Protein 5EPE (pdb70)

Foldseek 3Di:
DDDPVCCLLCVPPQDQDLADPVQVVVVLVLQVAAAAFEEEEEQCFLVVCQVSCLPHNAAYEYEHQDPSSLVNNCVSNVVSVNNVRYYYHHDQCQLDADPAAGQEYEYAPDQCSQDDDLRSVVSSVRRHDVNHKYKKDKAWCDQDPDQVLVVLVVHRGSVVHYHVVVVLVVQVVSAKHFDDGKRALVSVCVNQVSSLVSVVVLVVCVPDPCNVVNVVCNVPPVVSCVVRVSNIMIMDMTMMHD

B-factor: mean 32.68, std 12.97, range [14.84, 125.65]

Structure (mmCIF, N/CA/C/O backbone):
data_5EPE
#
_entry.id   5EPE
#
_cell.length_a   157.536
_cell.length_b   157.536
_cell.length_c   157.536
_cell.angle_alpha   90.000
_cell.angle_beta   90.000
_cell.angle_gamma   90.000
#
_symmetry.space_group_name_H-M   'F 2 3'
#
loop_
_entity.id
_entity.type
_entity.pdbx_description
1 polymer 'SAM-dependent methyltransferase'
2 non-polymer S-ADENOSYL-L-HOMOCYSTEINE
3 non-polymer 'SODIUM ION'
4 water water
#
loop_
_atom_site.group_PDB
_atom_site.id
_atom_site.type_symbol
_atom_site.label_atom_id
_atom_site.label_alt_id
_atom_site.label_comp_id
_atom_site.label_asym_id
_atom_site.label_entity_id
_atom_site.label_seq_id
_atom_site.pdbx_PDB_ins_code
_atom_site.Cartn_x
_atom_site.Cartn_y
_atom_site.Cartn_z
_atom_site.occupancy
_atom_site.B_iso_or_equiv
_atom_site.auth_seq_id
_atom_site.auth_comp_id
_atom_site.auth_asym_id
_atom_site.auth_atom_id
_atom_site.pdbx_PDB_model_num
ATOM 9 N N . ASP A 1 2 ? 67.732 82.079 45.915 1.00 65.44 2 ASP A N 1
ATOM 10 C CA . ASP A 1 2 ? 67.966 80.991 44.983 1.00 59.22 2 ASP A CA 1
ATOM 11 C C . ASP A 1 2 ? 67.065 79.816 45.323 1.00 54.56 2 ASP A C 1
ATOM 12 O O . ASP A 1 2 ? 66.303 79.859 46.289 1.00 55.73 2 ASP A O 1
ATOM 17 N N . ILE A 1 3 ? 67.186 78.761 44.534 1.00 49.25 3 ILE A N 1
ATOM 18 C CA . ILE A 1 3 ? 66.562 77.472 44.851 1.00 46.76 3 ILE A CA 1
ATOM 19 C C . ILE A 1 3 ? 67.564 76.636 45.670 1.00 45.72 3 ILE A C 1
ATOM 20 O O . ILE A 1 3 ? 68.747 76.960 45.711 1.00 44.23 3 ILE A O 1
ATOM 25 N N . PRO A 1 4 ? 67.092 75.592 46.354 1.00 45.13 4 PRO A N 1
ATOM 26 C CA . PRO A 1 4 ? 68.031 74.805 47.161 1.00 45.33 4 PRO A CA 1
ATOM 27 C C . PRO A 1 4 ? 69.160 74.163 46.343 1.00 43.10 4 PRO A C 1
ATOM 28 O O . PRO A 1 4 ? 69.007 73.809 45.167 1.00 39.66 4 PRO A O 1
ATOM 32 N N . ARG A 1 5 ? 70.279 73.997 47.019 1.00 44.41 5 ARG A N 1
ATOM 33 C CA . ARG A 1 5 ? 71.528 73.658 46.370 1.00 43.87 5 ARG A CA 1
ATOM 34 C C . ARG A 1 5 ? 71.482 72.326 45.648 1.00 42.02 5 ARG A C 1
ATOM 35 O O . ARG A 1 5 ? 72.119 72.161 44.611 1.00 39.51 5 ARG A O 1
ATOM 43 N N . ILE A 1 6 ? 70.761 71.376 46.230 1.00 42.04 6 ILE A N 1
ATOM 44 C CA . ILE A 1 6 ? 70.658 70.057 45.678 1.00 41.71 6 ILE A CA 1
ATOM 45 C C . ILE A 1 6 ? 70.054 70.032 44.272 1.00 39.59 6 ILE A C 1
ATOM 46 O O . ILE A 1 6 ? 70.446 69.200 43.468 1.00 36.36 6 ILE A O 1
ATOM 51 N N . PHE A 1 7 ? 69.083 70.908 43.997 1.00 39.05 7 PHE A N 1
ATOM 52 C CA . PHE A 1 7 ? 68.509 71.000 42.656 1.00 38.71 7 PHE A CA 1
ATOM 53 C C . PHE A 1 7 ? 69.510 71.521 41.689 1.00 37.57 7 PHE A C 1
ATOM 54 O O . PHE A 1 7 ? 69.534 71.056 40.590 1.00 34.26 7 PHE A O 1
ATOM 62 N N . ASN A 1 8 ? 70.340 72.490 42.107 1.00 38.88 8 ASN A N 1
ATOM 63 C CA . ASN A 1 8 ? 71.332 73.043 41.214 1.00 40.02 8 ASN A CA 1
ATOM 64 C C . ASN A 1 8 ? 72.361 71.955 40.901 1.00 39.63 8 ASN A C 1
ATOM 65 O O . ASN A 1 8 ? 72.799 71.835 39.760 1.00 40.53 8 ASN A O 1
ATOM 70 N N . ILE A 1 9 ? 72.701 71.128 41.881 1.00 38.69 9 ILE A N 1
ATOM 71 C CA . ILE A 1 9 ? 73.662 70.045 41.666 1.00 39.14 9 ILE A CA 1
ATOM 72 C C . ILE A 1 9 ? 73.115 68.943 40.713 1.00 36.53 9 ILE A C 1
ATOM 73 O O . ILE A 1 9 ? 73.784 68.519 39.799 1.00 35.43 9 ILE A O 1
ATOM 78 N N . THR A 1 10 ? 71.883 68.515 40.960 1.00 33.59 10 THR A N 1
ATOM 79 C CA . THR A 1 10 ? 71.281 67.426 40.263 1.00 32.89 10 THR A CA 1
ATOM 80 C C . THR A 1 10 ? 70.980 67.783 38.806 1.00 30.37 10 THR A C 1
ATOM 81 O O . THR A 1 10 ? 71.091 66.932 37.918 1.00 29.01 10 THR A O 1
ATOM 85 N N . GLU A 1 11 ? 70.550 69.039 38.577 1.00 28.27 11 GLU A N 1
ATOM 86 C CA . GLU A 1 11 ? 70.096 69.461 37.258 1.00 27.55 11 GLU A CA 1
ATOM 87 C C . GLU A 1 11 ? 71.026 70.422 36.529 1.00 26.78 11 GLU A C 1
ATOM 88 O O . GLU A 1 11 ? 70.640 71.015 35.520 1.00 24.98 11 GLU A O 1
ATOM 94 N N . SER A 1 12 ? 72.273 70.493 36.967 1.00 27.48 12 SER A N 1
ATOM 95 C CA . SER A 1 12 ? 73.225 71.478 36.391 1.00 29.03 12 SER A CA 1
ATOM 96 C C . SER A 1 12 ? 73.489 71.220 34.889 1.00 29.09 12 SER A C 1
ATOM 97 O O . SER A 1 12 ? 73.912 72.126 34.172 1.00 29.50 12 SER A O 1
ATOM 100 N N . ALA A 1 13 ? 73.293 69.986 34.435 1.00 27.61 13 ALA A N 1
ATOM 101 C CA . ALA A 1 13 ? 73.562 69.642 33.059 1.00 28.17 13 ALA A CA 1
ATOM 102 C C . ALA A 1 13 ? 72.275 69.478 32.267 1.00 27.14 13 ALA A C 1
ATOM 103 O O . ALA A 1 13 ? 72.319 68.948 31.168 1.00 29.10 13 ALA A O 1
ATOM 105 N N . HIS A 1 14 ? 71.117 69.835 32.813 1.00 25.61 14 HIS A N 1
ATOM 106 C CA . HIS A 1 14 ? 69.852 69.739 32.053 1.00 24.35 14 HIS A CA 1
ATOM 107 C C . HIS A 1 14 ? 69.619 71.040 31.253 1.00 25.88 14 HIS A C 1
ATOM 108 O O . HIS A 1 14 ? 69.777 72.109 31.834 1.00 26.03 14 HIS A O 1
ATOM 115 N N . ARG A 1 15 ? 69.249 70.941 29.975 1.00 25.08 15 ARG A N 1
ATOM 116 C CA . ARG A 1 15 ? 68.698 72.095 29.247 1.00 26.46 15 ARG A CA 1
ATOM 117 C C . ARG A 1 15 ? 67.210 72.245 29.553 1.00 24.37 15 ARG A C 1
ATOM 118 O O . ARG A 1 15 ? 66.743 73.338 29.696 1.00 24.16 15 ARG A O 1
ATOM 126 N N . ILE A 1 16 ? 66.512 71.131 29.708 1.00 22.89 16 ILE A N 1
ATOM 127 C CA . ILE A 1 16 ? 65.080 71.103 29.966 1.00 22.02 16 ILE A CA 1
ATOM 128 C C . ILE A 1 16 ? 64.855 70.460 31.343 1.00 21.33 16 ILE A C 1
ATOM 129 O O . ILE A 1 16 ? 65.244 69.334 31.556 1.00 21.06 16 ILE A O 1
ATOM 134 N N . HIS A 1 17 ? 64.289 71.216 32.280 1.00 20.21 17 HIS A N 1
ATOM 135 C CA . HIS A 1 17 ? 64.077 70.803 33.618 1.00 20.59 17 HIS A CA 1
ATOM 136 C C . HIS A 1 17 ? 62.672 70.207 33.805 1.00 19.92 17 HIS A C 1
ATOM 137 O O . HIS A 1 17 ? 61.959 70.554 34.748 1.00 20.45 17 HIS A O 1
ATOM 144 N N . ASN A 1 18 ? 62.315 69.275 32.936 1.00 19.05 18 ASN A N 1
ATOM 145 C CA . ASN A 1 18 ? 61.023 68.681 32.942 1.00 19.41 18 ASN A CA 1
ATOM 146 C C . ASN A 1 18 ? 61.116 67.464 32.036 1.00 18.90 18 ASN A C 1
ATOM 147 O O . ASN A 1 18 ? 62.036 67.354 31.242 1.00 18.04 18 ASN A O 1
ATOM 152 N N . PRO A 1 19 ? 60.125 66.578 32.106 1.00 19.48 19 PRO A N 1
ATOM 153 C CA . PRO A 1 19 ? 60.144 65.348 31.243 1.00 19.84 19 PRO A CA 1
ATOM 154 C C . PRO A 1 19 ? 59.724 65.585 29.781 1.00 20.59 19 PRO A C 1
ATOM 155 O O . PRO A 1 19 ? 58.748 65.037 29.278 1.00 21.70 19 PRO A O 1
ATOM 159 N N . PHE A 1 20 ? 60.476 66.422 29.088 1.00 20.21 20 PHE A N 1
ATOM 160 C CA . PHE A 1 20 ? 60.261 66.742 27.715 1.00 21.59 20 PHE A CA 1
ATOM 161 C C . PHE A 1 20 ? 61.620 66.621 27.024 1.00 22.91 20 PHE A C 1
ATOM 162 O O . PHE A 1 20 ? 62.622 66.965 27.577 1.00 22.85 20 PHE A O 1
ATOM 170 N N . THR A 1 21 ? 61.635 66.028 25.856 1.00 24.73 21 THR A N 1
ATOM 171 C CA . THR A 1 21 ? 62.811 66.027 25.020 1.00 25.73 21 THR A CA 1
ATOM 172 C C . THR A 1 21 ? 62.923 67.308 24.205 1.00 25.74 21 THR A C 1
ATOM 173 O O . THR A 1 21 ? 61.965 68.062 24.107 1.00 25.61 21 THR A O 1
ATOM 177 N N . PRO A 1 22 ? 64.093 67.550 23.556 1.00 26.80 22 PRO A N 1
ATOM 178 C CA . PRO A 1 22 ? 64.137 68.608 22.551 1.00 26.76 22 PRO A CA 1
ATOM 179 C C . PRO A 1 22 ? 63.086 68.436 21.455 1.00 26.34 22 PRO A C 1
ATOM 180 O O . PRO A 1 22 ? 62.513 69.430 20.963 1.00 25.23 22 PRO A O 1
ATOM 184 N N . GLU A 1 23 ? 62.804 67.187 21.077 1.00 26.15 23 GLU A N 1
ATOM 185 C CA . GLU A 1 23 ? 61.865 66.954 19.994 1.00 26.51 23 GLU A CA 1
ATOM 186 C C . GLU A 1 23 ? 60.453 67.344 20.451 1.00 23.12 23 GLU A C 1
ATOM 187 O O . GLU A 1 23 ? 59.692 67.960 19.723 1.00 21.88 23 GLU A O 1
ATOM 193 N N . LYS A 1 24 ? 60.105 67.030 21.694 1.00 21.26 24 LYS A N 1
ATOM 194 C CA . LYS A 1 24 ? 58.814 67.475 22.243 1.00 20.90 24 LYS A CA 1
ATOM 195 C C . LYS A 1 24 ? 58.666 68.971 22.364 1.00 20.74 24 LYS A C 1
ATOM 196 O O . LYS A 1 24 ? 57.617 69.539 22.059 1.00 19.50 24 LYS A O 1
ATOM 202 N N . LEU A 1 25 ? 59.711 69.624 22.827 1.00 21.62 25 LEU A N 1
ATOM 203 C CA . LEU A 1 25 ? 59.715 71.060 22.895 1.00 22.91 25 LEU A CA 1
ATOM 204 C C . LEU A 1 25 ? 59.533 71.731 21.508 1.00 23.19 25 LEU A C 1
ATOM 205 O O . LEU A 1 25 ? 58.801 72.721 21.396 1.00 24.14 25 LEU A O 1
ATOM 210 N N . ALA A 1 26 ? 60.165 71.187 20.462 1.00 22.97 26 ALA A N 1
ATOM 211 C CA . ALA A 1 26 ? 59.996 71.718 19.120 1.00 23.80 26 ALA A CA 1
ATOM 212 C C . ALA A 1 26 ? 58.575 71.409 18.605 1.00 23.22 26 ALA A C 1
ATOM 213 O O . ALA A 1 26 ? 57.969 72.204 17.927 1.00 23.55 26 ALA A O 1
ATOM 215 N N . THR A 1 27 ? 58.054 70.232 18.909 1.00 22.32 27 THR A N 1
ATOM 216 C CA . THR A 1 27 ? 56.690 69.895 18.516 1.00 22.05 27 THR A CA 1
ATOM 217 C C . THR A 1 27 ? 55.712 70.902 19.096 1.00 21.28 27 THR A C 1
ATOM 218 O O . THR A 1 27 ? 54.749 71.334 18.420 1.00 20.59 27 THR A O 1
ATOM 222 N N . LEU A 1 28 ? 55.948 71.258 20.364 1.00 20.57 28 LEU A N 1
ATOM 223 C CA . LEU A 1 28 ? 55.088 72.185 21.045 1.00 20.15 28 LEU A CA 1
ATOM 224 C C . LEU A 1 28 ? 55.146 73.563 20.351 1.00 21.07 28 LEU A C 1
ATOM 225 O O . LEU A 1 28 ? 54.096 74.166 20.145 1.00 20.42 28 LEU A O 1
ATOM 230 N N . GLY A 1 29 ? 56.347 74.051 20.061 1.00 22.06 29 GLY A N 1
ATOM 231 C CA . GLY A 1 29 ? 56.493 75.341 19.331 1.00 24.04 29 GLY A CA 1
ATOM 232 C C . GLY A 1 29 ? 55.692 75.392 18.047 1.00 25.57 29 GLY A C 1
ATOM 233 O O . GLY A 1 29 ? 54.985 76.350 17.770 1.00 27.01 29 GLY A O 1
ATOM 234 N N . ALA A 1 30 ? 55.765 74.322 17.261 1.00 26.39 30 ALA A N 1
ATOM 235 C CA . ALA A 1 30 ? 55.024 74.246 15.986 1.00 27.85 30 ALA A CA 1
ATOM 236 C C . ALA A 1 30 ? 53.539 74.056 16.197 1.00 26.92 30 ALA A C 1
ATOM 237 O O . ALA A 1 30 ? 52.736 74.610 15.454 1.00 28.51 30 ALA A O 1
ATOM 239 N N . ALA A 1 31 ? 53.160 73.319 17.224 1.00 24.25 31 ALA A N 1
ATOM 240 C CA . ALA A 1 31 ? 51.759 73.129 17.517 1.00 23.68 31 ALA A CA 1
ATOM 241 C C . ALA A 1 31 ? 51.066 74.435 17.854 1.00 23.64 31 ALA A C 1
ATOM 242 O O . ALA A 1 31 ? 49.865 74.594 17.587 1.00 24.36 31 ALA A O 1
ATOM 244 N N . LEU A 1 32 ? 51.800 75.376 18.432 1.00 22.74 32 LEU A N 1
ATOM 245 C CA . LEU A 1 32 ? 51.223 76.646 18.841 1.00 24.39 32 LEU A CA 1
ATOM 246 C C . LEU A 1 32 ? 51.133 77.603 17.662 1.00 25.92 32 LEU A C 1
ATOM 247 O O . LEU A 1 32 ? 50.554 78.664 17.824 1.00 26.32 32 LEU A O 1
ATOM 252 N N . ARG A 1 33 ? 51.748 77.227 16.526 1.00 26.76 33 ARG A N 1
ATOM 253 C CA . ARG A 1 33 ? 51.701 78.023 15.284 1.00 29.82 33 ARG A CA 1
ATOM 254 C C . ARG A 1 33 ? 52.227 79.410 15.568 1.00 30.97 33 ARG A C 1
ATOM 255 O O . ARG A 1 33 ? 51.596 80.391 15.289 1.00 32.32 33 ARG A O 1
ATOM 263 N N . LEU A 1 34 ? 53.367 79.445 16.229 1.00 31.54 34 LEU A N 1
ATOM 264 C CA . LEU A 1 34 ? 53.953 80.693 16.622 1.00 33.10 34 LEU A CA 1
ATOM 265 C C . LEU A 1 34 ? 54.408 81.440 15.379 1.00 36.48 34 LEU A C 1
ATOM 266 O O . LEU A 1 34 ? 55.131 80.852 14.568 1.00 36.52 34 LEU A O 1
ATOM 271 N N . GLU A 1 35 ? 54.081 82.726 15.330 1.00 41.21 35 GLU A N 1
ATOM 272 C CA . GLU A 1 35 ? 54.488 83.605 14.261 1.00 43.51 35 GLU A CA 1
ATOM 273 C C . GLU A 1 35 ? 55.678 84.433 14.706 1.00 38.36 35 GLU A C 1
ATOM 274 O O . GLU A 1 35 ? 55.866 84.701 15.880 1.00 33.98 35 GLU A O 1
ATOM 280 N N . ALA A 1 36 ? 56.495 84.827 13.742 1.00 39.68 36 ALA A N 1
ATOM 281 C CA . ALA A 1 36 ? 57.650 85.664 14.013 1.00 37.30 36 ALA A CA 1
ATOM 282 C C . ALA A 1 36 ? 57.110 86.936 14.665 1.00 36.19 36 ALA A C 1
ATOM 283 O O . ALA A 1 36 ? 56.063 87.481 14.284 1.00 37.85 36 ALA A O 1
ATOM 285 N N . GLY A 1 37 ? 57.798 87.401 15.687 1.00 35.18 37 GLY A N 1
ATOM 286 C CA . GLY A 1 37 ? 57.383 88.594 16.392 1.00 36.75 37 GLY A CA 1
ATOM 287 C C . GLY A 1 37 ? 56.434 88.335 17.531 1.00 35.25 37 GLY A C 1
ATOM 288 O O . GLY A 1 37 ? 56.220 89.241 18.368 1.00 36.95 37 GLY A O 1
ATOM 289 N N . ALA A 1 38 ? 55.887 87.109 17.642 1.00 34.08 38 ALA A N 1
ATOM 290 C CA . ALA A 1 38 ? 55.001 86.822 18.745 1.00 33.05 38 ALA A CA 1
ATOM 291 C C . ALA A 1 38 ? 55.758 87.022 20.068 1.00 31.30 38 ALA A C 1
ATOM 292 O O . ALA A 1 38 ? 56.931 86.679 20.146 1.00 30.89 38 ALA A O 1
ATOM 294 N N . ARG A 1 39 ? 55.068 87.547 21.085 1.00 31.57 39 ARG A N 1
ATOM 295 C CA . ARG A 1 39 ? 55.651 87.836 22.392 1.00 32.54 39 ARG A CA 1
ATOM 296 C C . ARG A 1 39 ? 55.265 86.710 23.374 1.00 30.19 39 ARG A C 1
ATOM 297 O O . ARG A 1 39 ? 54.101 86.350 23.506 1.00 29.85 39 ARG A O 1
ATOM 305 N N . VAL A 1 40 ? 56.263 86.212 24.080 1.00 29.90 40 VAL A N 1
ATOM 306 C CA . VAL A 1 40 ? 56.100 85.126 25.036 1.00 29.56 40 VAL A CA 1
ATOM 307 C C . VAL A 1 40 ? 56.633 85.564 26.390 1.00 32.89 40 VAL A C 1
ATOM 308 O O . VAL A 1 40 ? 57.714 86.110 26.462 1.00 34.61 40 VAL A O 1
ATOM 312 N N . LEU A 1 41 ? 55.873 85.307 27.436 1.00 26.27 41 LEU A N 1
ATOM 313 C CA . LEU A 1 41 ? 56.310 85.423 28.834 1.00 26.22 41 LEU A CA 1
ATOM 314 C C . LEU A 1 41 ? 56.400 84.025 29.418 1.00 25.22 41 LEU A C 1
ATOM 315 O O . LEU A 1 41 ? 55.448 83.221 29.267 1.00 24.50 41 LEU A O 1
ATOM 320 N N . ASP A 1 42 ? 57.522 83.724 30.065 1.00 25.12 42 ASP A N 1
ATOM 321 C CA . ASP A 1 42 ? 57.758 82.372 30.647 1.00 25.11 42 ASP A CA 1
ATOM 322 C C . ASP A 1 42 ? 58.117 82.558 32.119 1.00 24.60 42 ASP A C 1
ATOM 323 O O . ASP A 1 42 ? 59.182 83.087 32.447 1.00 24.39 42 ASP A O 1
ATOM 328 N N . LEU A 1 43 ? 57.209 82.185 33.013 1.00 23.97 43 LEU A N 1
ATOM 329 C CA . LEU A 1 43 ? 57.471 82.262 34.460 1.00 24.87 43 LEU A CA 1
ATOM 330 C C . LEU A 1 43 ? 58.008 80.920 34.998 1.00 25.12 43 LEU A C 1
ATOM 331 O O . LEU A 1 43 ? 57.321 79.887 34.949 1.00 24.30 43 LEU A O 1
ATOM 336 N N . GLY A 1 44 ? 59.208 80.961 35.570 1.00 25.56 44 GLY A N 1
ATOM 337 C CA . GLY A 1 44 ? 59.936 79.758 35.953 1.00 25.11 44 GLY A CA 1
ATOM 338 C C . GLY A 1 44 ? 60.585 79.144 34.740 1.00 24.15 44 GLY A C 1
ATOM 339 O O . GLY A 1 44 ? 60.404 77.932 34.450 1.00 23.77 44 GLY A O 1
ATOM 340 N N . SER A 1 45 ? 61.359 79.977 34.033 1.00 24.16 45 SER A N 1
ATOM 341 C CA . SER A 1 45 ? 61.876 79.646 32.719 1.00 23.91 45 SER A CA 1
ATOM 342 C C . SER A 1 45 ? 63.097 78.686 32.669 1.00 23.74 45 SER A C 1
ATOM 343 O O . SER A 1 45 ? 63.558 78.345 31.577 1.00 22.67 45 SER A O 1
ATOM 346 N N . GLY A 1 46 ? 63.595 78.260 33.823 1.00 24.04 46 GLY A N 1
ATOM 347 C CA . GLY A 1 46 ? 64.657 77.276 33.893 1.00 24.46 46 GLY A CA 1
ATOM 348 C C . GLY A 1 46 ? 65.895 77.803 33.216 1.00 24.80 46 GLY A C 1
ATOM 349 O O . GLY A 1 46 ? 66.336 78.945 33.514 1.00 26.46 46 GLY A O 1
ATOM 350 N N . SER A 1 47 ? 66.437 76.990 32.313 1.00 23.79 47 SER A N 1
ATOM 351 C CA . SER A 1 47 ? 67.662 77.307 31.587 1.00 25.34 47 SER A CA 1
ATOM 352 C C . SER A 1 47 ? 67.357 77.929 30.207 1.00 25.40 47 SER A C 1
ATOM 353 O O . SER A 1 47 ? 68.233 77.981 29.333 1.00 25.91 47 SER A O 1
ATOM 356 N N . GLY A 1 48 ? 66.106 78.384 30.042 1.00 24.79 48 GLY A N 1
ATOM 357 C CA . GLY A 1 48 ? 65.673 79.188 28.915 1.00 25.70 48 GLY A CA 1
ATOM 358 C C . GLY A 1 48 ? 65.558 78.422 27.637 1.00 25.98 48 GLY A C 1
ATOM 359 O O . GLY A 1 48 ? 65.497 79.026 26.577 1.00 26.08 48 GLY A O 1
ATOM 360 N N . GLU A 1 49 ? 65.472 77.090 27.713 1.00 24.53 49 GLU A N 1
ATOM 361 C CA . GLU A 1 49 ? 65.532 76.314 26.490 1.00 25.11 49 GLU A CA 1
ATOM 362 C C . GLU A 1 49 ? 64.305 76.586 25.595 1.00 24.17 49 GLU A C 1
ATOM 363 O O . GLU A 1 49 ? 64.433 76.678 24.347 1.00 24.19 49 GLU A O 1
ATOM 377 N N . LEU A 1 51 ? 62.252 79.393 25.455 1.00 24.47 51 LEU A N 1
ATOM 378 C CA . LEU A 1 51 ? 62.436 80.694 24.792 1.00 25.88 51 LEU A CA 1
ATOM 379 C C . LEU A 1 51 ? 63.556 80.726 23.747 1.00 26.03 51 LEU A C 1
ATOM 380 O O . LEU A 1 51 ? 63.325 81.241 22.662 1.00 26.66 51 LEU A O 1
ATOM 385 N N . CYS A 1 52 ? 64.738 80.168 24.043 1.00 25.53 52 CYS A N 1
ATOM 386 C CA . CYS A 1 52 ? 65.851 80.241 23.107 1.00 26.57 52 CYS A CA 1
ATOM 387 C C . CYS A 1 52 ? 65.547 79.484 21.798 1.00 26.96 52 CYS A C 1
ATOM 388 O O . CYS A 1 52 ? 65.821 80.011 20.714 1.00 27.04 52 CYS A O 1
ATOM 391 N N . THR A 1 53 ? 65.024 78.273 21.899 1.00 24.82 53 THR A N 1
ATOM 392 C CA . THR A 1 53 ? 64.786 77.453 20.708 1.00 25.41 53 THR A CA 1
ATOM 393 C C . THR A 1 53 ? 63.640 77.968 19.854 1.00 25.53 53 THR A C 1
ATOM 394 O O . THR A 1 53 ? 63.737 77.933 18.628 1.00 26.03 53 THR A O 1
ATOM 398 N N . TRP A 1 54 ? 62.569 78.474 20.499 1.00 24.73 54 TRP A N 1
ATOM 399 C CA . TRP A 1 54 ? 61.464 79.112 19.762 1.00 25.45 54 TRP A CA 1
ATOM 400 C C . TRP A 1 54 ? 61.880 80.442 19.131 1.00 26.81 54 TRP A C 1
ATOM 401 O O . TRP A 1 54 ? 61.417 80.785 18.051 1.00 28.12 54 TRP A O 1
ATOM 412 N N . ALA A 1 55 ? 62.768 81.177 19.773 1.00 26.60 55 ALA A N 1
ATOM 413 C CA . ALA A 1 55 ? 63.311 82.381 19.139 1.00 28.58 55 ALA A CA 1
ATOM 414 C C . ALA A 1 55 ? 64.035 82.018 17.803 1.00 29.93 55 ALA A C 1
ATOM 415 O O . ALA A 1 55 ? 63.788 82.635 16.759 1.00 31.02 55 ALA A O 1
ATOM 417 N N . ARG A 1 56 ? 64.890 81.000 17.877 1.00 30.16 56 ARG A N 1
ATOM 418 C CA . ARG A 1 56 ? 65.679 80.494 16.762 1.00 32.45 56 ARG A CA 1
ATOM 419 C C . ARG A 1 56 ? 64.765 79.940 15.683 1.00 32.68 56 ARG A C 1
ATOM 420 O O . ARG A 1 56 ? 64.972 80.186 14.512 1.00 33.63 56 ARG A O 1
ATOM 428 N N . ASP A 1 57 ? 63.789 79.152 16.076 1.00 30.69 57 ASP A N 1
ATOM 429 C CA . ASP A 1 57 ? 63.022 78.407 15.087 1.00 32.09 57 ASP A CA 1
ATOM 430 C C . ASP A 1 57 ? 61.775 79.147 14.568 1.00 32.61 57 ASP A C 1
ATOM 431 O O . ASP A 1 57 ? 61.336 78.885 13.447 1.00 34.51 57 ASP A O 1
ATOM 436 N N . HIS A 1 58 ? 61.188 80.027 15.374 1.00 31.94 58 HIS A N 1
ATOM 437 C CA . HIS A 1 58 ? 59.936 80.691 15.017 1.00 31.92 58 HIS A CA 1
ATOM 438 C C . HIS A 1 58 ? 60.014 82.203 14.989 1.00 32.62 58 HIS A C 1
ATOM 439 O O . HIS A 1 58 ? 59.051 82.830 14.583 1.00 33.19 58 HIS A O 1
ATOM 446 N N . GLY A 1 59 ? 61.131 82.780 15.421 1.00 32.72 59 GLY A N 1
ATOM 447 C CA . GLY A 1 59 ? 61.301 84.221 15.410 1.00 33.29 59 GLY A CA 1
ATOM 448 C C . GLY A 1 59 ? 60.511 84.929 16.507 1.00 32.44 59 GLY A C 1
ATOM 449 O O . GLY A 1 59 ? 60.287 86.132 16.425 1.00 33.06 59 GLY A O 1
ATOM 450 N N . ILE A 1 60 ? 60.124 84.228 17.570 1.00 30.18 60 ILE A N 1
ATOM 451 C CA . ILE A 1 60 ? 59.445 84.888 18.711 1.00 29.99 60 ILE A CA 1
ATOM 452 C C . ILE A 1 60 ? 60.388 85.766 19.512 1.00 30.20 60 ILE A C 1
ATOM 453 O O . ILE A 1 60 ? 61.626 85.671 19.366 1.00 30.29 60 ILE A O 1
ATOM 458 N N . VAL A 1 61 ? 59.791 86.634 20.316 1.00 30.38 61 VAL A N 1
ATOM 459 C CA . VAL A 1 61 ? 60.528 87.417 21.307 1.00 31.61 61 VAL A CA 1
ATOM 460 C C . VAL A 1 61 ? 59.912 87.165 22.659 1.00 31.24 61 VAL A C 1
ATOM 461 O O . VAL A 1 61 ? 58.757 86.752 22.759 1.00 30.44 61 VAL A O 1
ATOM 465 N N . GLY A 1 62 ? 60.682 87.368 23.715 1.00 31.81 62 GLY A N 1
ATOM 466 C CA . GLY A 1 62 ? 60.119 87.145 25.036 1.00 31.40 62 GLY A CA 1
ATOM 467 C C . GLY A 1 62 ? 60.996 87.339 26.235 1.00 31.52 62 GLY A C 1
ATOM 468 O O . GLY A 1 62 ? 62.169 87.728 26.102 1.00 32.46 62 GLY A O 1
ATOM 469 N N . THR A 1 63 ? 60.411 87.053 27.397 1.00 30.03 63 THR A N 1
ATOM 470 C CA . THR A 1 63 ? 61.055 87.225 28.675 1.00 30.70 63 THR A CA 1
ATOM 471 C C . THR A 1 63 ? 60.846 85.999 29.552 1.00 28.60 63 THR A C 1
ATOM 472 O O . THR A 1 63 ? 59.718 85.531 29.658 1.00 27.66 63 THR A O 1
ATOM 476 N N . GLY A 1 64 ? 61.914 85.551 30.201 1.00 27.69 64 GLY A N 1
ATOM 477 C CA . GLY A 1 64 ? 61.893 84.407 31.122 1.00 27.29 64 GLY A CA 1
ATOM 478 C C . GLY A 1 64 ? 62.370 84.826 32.500 1.00 27.90 64 GLY A C 1
ATOM 479 O O . GLY A 1 64 ? 63.451 85.438 32.637 1.00 29.25 64 GLY A O 1
ATOM 480 N N . ILE A 1 65 ? 61.562 84.542 33.515 1.00 27.22 65 ILE A N 1
ATOM 481 C CA . ILE A 1 65 ? 61.927 84.848 34.895 1.00 28.58 65 ILE A CA 1
ATOM 482 C C . ILE A 1 65 ? 62.184 83.557 35.634 1.00 27.98 65 ILE A C 1
ATOM 483 O O . ILE A 1 65 ? 61.319 82.639 35.614 1.00 26.00 65 ILE A O 1
ATOM 488 N N . ASP A 1 66 ? 63.322 83.474 36.311 1.00 27.71 66 ASP A N 1
ATOM 489 C CA . ASP A 1 66 ? 63.640 82.287 37.071 1.00 28.09 66 ASP A CA 1
ATOM 490 C C . ASP A 1 66 ? 64.373 82.641 38.354 1.00 29.55 66 ASP A C 1
ATOM 491 O O . ASP A 1 66 ? 65.239 83.552 38.383 1.00 30.39 66 ASP A O 1
ATOM 496 N N . LEU A 1 67 ? 64.026 81.902 39.409 1.00 29.83 67 LEU A N 1
ATOM 497 C CA . LEU A 1 67 ? 64.617 82.106 40.730 1.00 31.75 67 LEU A CA 1
ATOM 498 C C . LEU A 1 67 ? 66.061 81.574 40.858 1.00 31.80 67 LEU A C 1
ATOM 499 O O . LEU A 1 67 ? 66.813 81.997 41.760 1.00 33.15 67 LEU A O 1
ATOM 504 N N . SER A 1 68 ? 66.446 80.624 40.012 1.00 30.29 68 SER A N 1
ATOM 505 C CA . SER A 1 68 ? 67.804 80.054 40.090 1.00 30.72 68 SER A CA 1
ATOM 506 C C . SER A 1 68 ? 68.832 80.976 39.411 1.00 31.50 68 SER A C 1
ATOM 507 O O . SER A 1 68 ? 68.689 81.363 38.231 1.00 30.44 68 SER A O 1
ATOM 510 N N . GLN A 1 69 ? 69.900 81.278 40.127 1.00 33.36 69 GLN A N 1
ATOM 511 C CA . GLN A 1 69 ? 70.962 82.091 39.571 1.00 35.18 69 GLN A CA 1
ATOM 512 C C . GLN A 1 69 ? 71.710 81.320 38.508 1.00 33.06 69 GLN A C 1
ATOM 513 O O . GLN A 1 69 ? 71.959 81.821 37.410 1.00 32.18 69 GLN A O 1
ATOM 519 N N . LEU A 1 70 ? 72.035 80.078 38.841 1.00 32.58 70 LEU A N 1
ATOM 520 C CA . LEU A 1 70 ? 72.696 79.163 37.891 1.00 31.98 70 LEU A CA 1
ATOM 521 C C . LEU A 1 70 ? 71.907 79.047 36.576 1.00 29.91 70 LEU A C 1
ATOM 522 O O . LEU A 1 70 ? 72.459 79.288 35.493 1.00 28.64 70 LEU A O 1
ATOM 527 N N . PHE A 1 71 ? 70.627 78.698 36.682 1.00 28.24 71 PHE A N 1
ATOM 528 C CA . PHE A 1 71 ? 69.834 78.440 35.474 1.00 27.67 71 PHE A CA 1
ATOM 529 C C . PHE A 1 71 ? 69.630 79.735 34.657 1.00 27.19 71 PHE A C 1
ATOM 530 O O . PHE A 1 71 ? 69.635 79.712 33.431 1.00 27.07 71 PHE A O 1
ATOM 538 N N . THR A 1 72 ? 69.490 80.871 35.326 1.00 28.01 72 THR A N 1
ATOM 539 C CA . THR A 1 72 ? 69.484 82.168 34.644 1.00 28.63 72 THR A CA 1
ATOM 540 C C . THR A 1 72 ? 70.783 82.405 33.829 1.00 29.37 72 THR A C 1
ATOM 541 O O . THR A 1 72 ? 70.724 82.816 32.659 1.00 28.67 72 THR A O 1
ATOM 545 N N . GLU A 1 73 ? 71.915 82.128 34.439 1.00 30.58 73 GLU A N 1
ATOM 546 C CA . GLU A 1 73 ? 73.206 82.274 33.745 1.00 33.17 73 GLU A CA 1
ATOM 547 C C . GLU A 1 73 ? 73.300 81.350 32.538 1.00 31.58 73 GLU A C 1
ATOM 548 O O . GLU A 1 73 ? 73.774 81.768 31.469 1.00 30.80 73 GLU A O 1
ATOM 554 N N . GLN A 1 74 ? 72.757 80.128 32.673 1.00 29.36 74 GLN A N 1
ATOM 555 C CA . GLN A 1 74 ? 72.752 79.176 31.569 1.00 28.30 74 GLN A CA 1
ATOM 556 C C . GLN A 1 74 ? 71.868 79.663 30.457 1.00 27.32 74 GLN A C 1
ATOM 557 O O . GLN A 1 74 ? 72.222 79.554 29.281 1.00 27.03 74 GLN A O 1
ATOM 563 N N . ALA A 1 75 ? 70.723 80.230 30.825 1.00 26.33 75 ALA A N 1
ATOM 564 C CA . ALA A 1 75 ? 69.776 80.738 29.820 1.00 26.52 75 ALA A CA 1
ATOM 565 C C . ALA A 1 75 ? 70.424 81.842 28.976 1.00 28.09 75 ALA A C 1
ATOM 566 O O . ALA A 1 75 ? 70.322 81.846 27.751 1.00 27.97 75 ALA A O 1
ATOM 568 N N . LYS A 1 76 ? 71.098 82.735 29.650 1.00 29.38 76 LYS A N 1
ATOM 569 C CA . LYS A 1 76 ? 71.832 83.826 28.954 1.00 32.49 76 LYS A CA 1
ATOM 570 C C . LYS A 1 76 ? 72.960 83.292 28.043 1.00 32.35 76 LYS A C 1
ATOM 571 O O . LYS A 1 76 ? 73.103 83.733 26.900 1.00 33.08 76 LYS A O 1
ATOM 577 N N . ARG A 1 77 ? 73.710 82.292 28.502 1.00 31.89 77 ARG A N 1
ATOM 578 C CA . ARG A 1 77 ? 74.715 81.661 27.632 1.00 32.89 77 ARG A CA 1
ATOM 579 C C . ARG A 1 77 ? 74.088 80.934 26.446 1.00 32.43 77 ARG A C 1
ATOM 580 O O . ARG A 1 77 ? 74.644 80.944 25.334 1.00 32.25 77 ARG A O 1
ATOM 588 N N . ARG A 1 78 ? 72.928 80.319 26.686 1.00 30.55 78 ARG A N 1
ATOM 589 C CA . ARG A 1 78 ? 72.200 79.604 25.638 1.00 30.54 78 ARG A CA 1
ATOM 590 C C . ARG A 1 78 ? 71.740 80.571 24.510 1.00 31.13 78 ARG A C 1
ATOM 591 O O . ARG A 1 78 ? 71.891 80.259 23.312 1.00 31.65 78 ARG A O 1
ATOM 599 N N . ALA A 1 79 ? 71.222 81.739 24.900 1.00 31.04 79 ALA A N 1
ATOM 600 C CA . ALA A 1 79 ? 70.711 82.708 23.931 1.00 32.79 79 ALA A CA 1
ATOM 601 C C . ALA A 1 79 ? 71.866 83.248 23.067 1.00 35.68 79 ALA A C 1
ATOM 602 O O . ALA A 1 79 ? 71.729 83.442 21.859 1.00 36.44 79 ALA A O 1
ATOM 604 N N . GLU A 1 80 ? 72.990 83.475 23.701 1.00 36.75 80 GLU A N 1
ATOM 605 C CA . GLU A 1 80 ? 74.199 83.853 22.958 1.00 40.84 80 GLU A CA 1
ATOM 606 C C . GLU A 1 80 ? 74.588 82.728 21.996 1.00 41.07 80 GLU A C 1
ATOM 607 O O . GLU A 1 80 ? 74.847 82.982 20.840 1.00 41.31 80 GLU A O 1
ATOM 610 N N . ALA A 1 81 ? 74.638 81.489 22.481 1.00 39.86 81 ALA A N 1
ATOM 611 C CA . ALA A 1 81 ? 75.093 80.371 21.685 1.00 40.46 81 ALA A CA 1
ATOM 612 C C . ALA A 1 81 ? 74.191 80.167 20.453 1.00 41.07 81 ALA A C 1
ATOM 613 O O . ALA A 1 81 ? 74.677 79.769 19.377 1.00 42.23 81 ALA A O 1
ATOM 615 N N . LEU A 1 82 ? 72.895 80.445 20.603 1.00 39.11 82 LEU A N 1
ATOM 616 C CA . LEU A 1 82 ? 71.925 80.275 19.495 1.00 39.30 82 LEU A CA 1
ATOM 617 C C . LEU A 1 82 ? 71.748 81.503 18.584 1.00 39.42 82 LEU A C 1
ATOM 618 O O . LEU A 1 82 ? 71.094 81.424 17.542 1.00 41.46 82 LEU A O 1
ATOM 623 N N . GLY A 1 83 ? 72.312 82.619 18.975 1.00 39.23 83 GLY A N 1
ATOM 624 C CA . GLY A 1 83 ? 72.192 83.855 18.208 1.00 39.76 83 GLY A CA 1
ATOM 625 C C . GLY A 1 83 ? 70.870 84.572 18.364 1.00 38.39 83 GLY A C 1
ATOM 626 O O . GLY A 1 83 ? 70.496 85.349 17.496 1.00 38.44 83 GLY A O 1
ATOM 627 N N . VAL A 1 84 ? 70.201 84.368 19.501 1.00 35.79 84 VAL A N 1
ATOM 628 C CA . VAL A 1 84 ? 68.885 84.959 19.756 1.00 35.01 84 VAL A CA 1
ATOM 629 C C . VAL A 1 84 ? 68.828 85.875 20.966 1.00 35.00 84 VAL A C 1
ATOM 630 O O . VAL A 1 84 ? 67.733 86.210 21.409 1.00 33.95 84 VAL A O 1
ATOM 634 N N . ALA A 1 85 ? 69.977 86.302 21.499 1.00 35.68 85 ALA A N 1
ATOM 635 C CA . ALA A 1 85 ? 69.973 87.240 22.648 1.00 36.64 85 ALA A CA 1
ATOM 636 C C . ALA A 1 85 ? 69.172 88.546 22.380 1.00 37.69 85 ALA A C 1
ATOM 637 O O . ALA A 1 85 ? 68.618 89.150 23.308 1.00 38.83 85 ALA A O 1
ATOM 639 N N . GLY A 1 86 ? 69.116 88.990 21.120 1.00 38.55 86 GLY A N 1
ATOM 640 C CA . GLY A 1 86 ? 68.317 90.154 20.755 1.00 39.55 86 GLY A CA 1
ATOM 641 C C . GLY A 1 86 ? 66.811 89.960 20.924 1.00 38.41 86 GLY A C 1
ATOM 642 O O . GLY A 1 86 ? 66.057 90.950 20.999 1.00 38.91 86 GLY A O 1
ATOM 643 N N . GLN A 1 87 ? 66.361 88.697 20.958 1.00 35.91 87 GLN A N 1
ATOM 644 C CA . GLN A 1 87 ? 64.957 88.384 20.957 1.00 35.66 87 GLN A CA 1
ATOM 645 C C . GLN A 1 87 ? 64.445 87.997 22.362 1.00 35.46 87 GLN A C 1
ATOM 646 O O . GLN A 1 87 ? 63.255 88.154 22.634 1.00 34.65 87 GLN A O 1
ATOM 652 N N . VAL A 1 88 ? 65.306 87.454 23.224 1.00 36.38 88 VAL A N 1
ATOM 653 C CA . VAL A 1 88 ? 64.830 86.876 24.494 1.00 37.04 88 VAL A CA 1
ATOM 654 C C . VAL A 1 88 ? 65.677 87.335 25.655 1.00 38.84 88 VAL A C 1
ATOM 655 O O . VAL A 1 88 ? 66.921 87.332 25.524 1.00 42.44 88 VAL A O 1
ATOM 659 N N . LYS A 1 89 ? 65.010 87.746 26.745 1.00 37.08 89 LYS A N 1
ATOM 660 C CA . LYS A 1 89 ? 65.627 88.366 27.926 1.00 37.98 89 LYS A CA 1
ATOM 661 C C . LYS A 1 89 ? 65.350 87.464 29.107 1.00 35.15 89 LYS A C 1
ATOM 662 O O . LYS A 1 89 ? 64.217 87.012 29.288 1.00 33.30 89 LYS A O 1
ATOM 665 N N . PHE A 1 90 ? 66.376 87.222 29.920 1.00 33.53 90 PHE A N 1
ATOM 666 C CA . PHE A 1 90 ? 66.251 86.396 31.131 1.00 31.92 90 PHE A CA 1
ATOM 667 C C . PHE A 1 90 ? 66.518 87.192 32.374 1.00 33.12 90 PHE A C 1
ATOM 668 O O . PHE A 1 90 ? 67.542 87.932 32.446 1.00 33.27 90 PHE A O 1
ATOM 676 N N . ILE A 1 91 ? 65.614 87.063 33.342 1.00 32.57 91 ILE A N 1
ATOM 677 C CA . ILE A 1 91 ? 65.702 87.840 34.550 1.00 34.51 91 ILE A CA 1
ATOM 678 C C . ILE A 1 91 ? 65.811 86.889 35.704 1.00 33.57 91 ILE A C 1
ATOM 679 O O . ILE A 1 91 ? 64.996 85.965 35.824 1.00 30.30 91 ILE A O 1
ATOM 684 N N . HIS A 1 92 ? 66.806 87.142 36.571 1.00 33.71 92 HIS A N 1
ATOM 685 C CA . HIS A 1 92 ? 66.919 86.373 37.803 1.00 33.74 92 HIS A CA 1
ATOM 686 C C . HIS A 1 92 ? 66.019 86.992 38.863 1.00 34.64 92 HIS A C 1
ATOM 687 O O . HIS A 1 92 ? 66.195 88.145 39.245 1.00 34.76 92 HIS A O 1
ATOM 694 N N . GLY A 1 93 ? 65.048 86.218 39.346 1.00 33.95 93 GLY A N 1
ATOM 695 C CA . GLY A 1 93 ? 64.137 86.703 40.389 1.00 35.05 93 GLY A CA 1
ATOM 696 C C . GLY A 1 93 ? 62.909 85.849 40.641 1.00 34.27 93 GLY A C 1
ATOM 697 O O . GLY A 1 93 ? 62.711 84.827 40.012 1.00 31.89 93 GLY A O 1
ATOM 698 N N . ASP A 1 94 ? 62.092 86.300 41.594 1.00 35.77 94 ASP A N 1
ATOM 699 C CA . ASP A 1 94 ? 60.883 85.609 42.011 1.00 36.16 94 ASP A CA 1
ATOM 700 C C . ASP A 1 94 ? 59.755 86.025 41.075 1.00 35.41 94 ASP A C 1
ATOM 701 O O . ASP A 1 94 ? 59.466 87.203 40.969 1.00 35.12 94 ASP A O 1
ATOM 706 N N . ALA A 1 95 ? 59.111 85.061 40.428 1.00 32.76 95 ALA A N 1
ATOM 707 C CA . ALA A 1 95 ? 58.039 85.358 39.487 1.00 32.29 95 ALA A CA 1
ATOM 708 C C . ALA A 1 95 ? 56.629 85.503 40.120 1.00 33.37 95 ALA A C 1
ATOM 709 O O . ALA A 1 95 ? 55.638 85.789 39.408 1.00 33.14 95 ALA A O 1
ATOM 711 N N . ALA A 1 96 ? 56.514 85.262 41.422 1.00 34.12 96 ALA A N 1
ATOM 712 C CA . ALA A 1 96 ? 55.241 85.443 42.099 1.00 35.57 96 ALA A CA 1
ATOM 713 C C . ALA A 1 96 ? 54.697 86.850 41.867 1.00 36.84 96 ALA A C 1
ATOM 714 O O . ALA A 1 96 ? 55.423 87.836 42.006 1.00 38.50 96 ALA A O 1
ATOM 716 N N . GLY A 1 97 ? 53.416 86.941 41.519 1.00 37.27 97 GLY A N 1
ATOM 717 C CA . GLY A 1 97 ? 52.770 88.219 41.211 1.00 38.41 97 GLY A CA 1
ATOM 718 C C . GLY A 1 97 ? 53.300 88.964 39.985 1.00 38.66 97 GLY A C 1
ATOM 719 O O . GLY A 1 97 ? 52.952 90.125 39.798 1.00 39.78 97 GLY A O 1
ATOM 720 N N . TYR A 1 98 ? 54.113 88.324 39.145 1.00 37.13 98 TYR A N 1
ATOM 721 C CA . TYR A 1 98 ? 54.708 89.008 38.004 1.00 38.47 98 TYR A CA 1
ATOM 722 C C . TYR A 1 98 ? 53.622 89.239 36.937 1.00 38.42 98 TYR A C 1
ATOM 723 O O . TYR A 1 98 ? 52.974 88.293 36.439 1.00 35.97 98 TYR A O 1
ATOM 732 N N . VAL A 1 99 ? 53.452 90.508 36.586 1.00 39.60 99 VAL A N 1
ATOM 733 C CA . VAL A 1 99 ? 52.584 90.918 35.494 1.00 40.63 99 VAL A CA 1
ATOM 734 C C . VAL A 1 99 ? 53.358 91.796 34.493 1.00 42.08 99 VAL A C 1
ATOM 735 O O . VAL A 1 99 ? 54.007 92.781 34.863 1.00 42.62 99 VAL A O 1
ATOM 739 N N . SER A 1 100 ? 53.255 91.429 33.225 1.00 42.35 100 SER A N 1
ATOM 740 C CA . SER A 1 100 ? 53.929 92.119 32.144 1.00 44.79 100 SER A CA 1
ATOM 741 C C . SER A 1 100 ? 53.240 93.463 31.844 1.00 48.52 100 SER A C 1
ATOM 742 O O . SER A 1 100 ? 52.000 93.578 31.905 1.00 47.61 100 SER A O 1
ATOM 745 N N . ASP A 1 101 ? 54.057 94.475 31.530 1.00 51.70 101 ASP A N 1
ATOM 746 C CA . ASP A 1 101 ? 53.537 95.764 31.052 1.00 55.90 101 ASP A CA 1
ATOM 747 C C . ASP A 1 101 ? 52.991 95.690 29.642 1.00 53.97 101 ASP A C 1
ATOM 748 O O . ASP A 1 101 ? 51.859 96.077 29.414 1.00 56.41 101 ASP A O 1
ATOM 753 N N . GLU A 1 102 ? 53.785 95.211 28.698 1.00 50.56 102 GLU A N 1
ATOM 754 C CA . GLU A 1 102 ? 53.269 94.950 27.359 1.00 49.67 102 GLU A CA 1
ATOM 755 C C . GLU A 1 102 ? 52.572 93.551 27.422 1.00 45.87 102 GLU A C 1
ATOM 756 O O . GLU A 1 102 ? 53.071 92.637 28.065 1.00 43.77 102 GLU A O 1
ATOM 758 N N . LYS A 1 103 ? 51.402 93.422 26.810 1.00 44.39 103 LYS A N 1
ATOM 759 C CA . LYS A 1 103 ? 50.698 92.132 26.746 1.00 42.59 103 LYS A CA 1
ATOM 760 C C . LYS A 1 103 ? 51.489 91.149 25.905 1.00 39.28 103 LYS A C 1
ATOM 761 O O . LYS A 1 103 ? 52.289 91.563 25.061 1.00 38.71 103 LYS A O 1
ATOM 767 N N . VAL A 1 104 ? 51.246 89.852 26.115 1.00 34.40 104 VAL A N 1
ATOM 768 C CA . VAL A 1 104 ? 51.916 88.826 25.366 1.00 33.13 104 VAL A CA 1
ATOM 769 C C . VAL A 1 104 ? 50.906 87.925 24.657 1.00 32.57 104 VAL A C 1
ATOM 770 O O . VAL A 1 104 ? 49.738 87.839 25.028 1.00 31.96 104 VAL A O 1
ATOM 774 N N . ASP A 1 105 ? 51.396 87.257 23.620 1.00 32.00 105 ASP A N 1
ATOM 775 C CA . ASP A 1 105 ? 50.593 86.338 22.831 1.00 31.87 105 ASP A CA 1
ATOM 776 C C . ASP A 1 105 ? 50.536 84.946 23.469 1.00 29.44 105 ASP A C 1
ATOM 777 O O . ASP A 1 105 ? 49.594 84.192 23.239 1.00 28.98 105 ASP A O 1
ATOM 782 N N . VAL A 1 106 ? 51.581 84.610 24.211 1.00 27.95 106 VAL A N 1
ATOM 783 C CA . VAL A 1 106 ? 51.679 83.345 24.940 1.00 25.59 106 VAL A CA 1
ATOM 784 C C . VAL A 1 106 ? 52.234 83.618 26.336 1.00 24.52 106 VAL A C 1
ATOM 785 O O . VAL A 1 106 ? 53.343 84.188 26.486 1.00 24.60 106 VAL A O 1
ATOM 789 N N . ALA A 1 107 ? 51.480 83.243 27.361 1.00 23.28 107 ALA A N 1
ATOM 790 C CA . ALA A 1 107 ? 51.928 83.392 28.740 1.00 23.44 107 ALA A CA 1
ATOM 791 C C . ALA A 1 107 ? 51.997 82.003 29.369 1.00 22.30 107 ALA A C 1
ATOM 792 O O . ALA A 1 107 ? 50.996 81.249 29.377 1.00 21.85 107 ALA A O 1
ATOM 794 N N . ALA A 1 108 ? 53.197 81.633 29.822 1.00 22.05 108 ALA A N 1
ATOM 795 C CA . ALA A 1 108 ? 53.509 80.227 30.145 1.00 21.23 108 ALA A CA 1
ATOM 796 C C . ALA A 1 108 ? 54.021 80.063 31.550 1.00 21.69 108 ALA A C 1
ATOM 797 O O . ALA A 1 108 ? 54.758 80.878 32.041 1.00 22.43 108 ALA A O 1
ATOM 799 N N . CYS A 1 109 ? 53.628 78.976 32.198 1.00 21.15 109 CYS A N 1
ATOM 800 C CA . CYS A 1 109 ? 54.305 78.497 33.384 1.00 22.25 109 CYS A CA 1
ATOM 801 C C . CYS A 1 109 ? 54.428 76.951 33.207 1.00 21.87 109 CYS A C 1
ATOM 802 O O . CYS A 1 109 ? 53.446 76.208 33.341 1.00 20.15 109 CYS A O 1
ATOM 805 N N . VAL A 1 110 ? 55.639 76.502 32.912 1.00 21.78 110 VAL A N 1
ATOM 806 C CA . VAL A 1 110 ? 55.884 75.132 32.563 1.00 22.38 110 VAL A CA 1
ATOM 807 C C . VAL A 1 110 ? 56.534 74.407 33.751 1.00 23.13 110 VAL A C 1
ATOM 808 O O . VAL A 1 110 ? 57.739 74.344 33.894 1.00 24.05 110 VAL A O 1
ATOM 812 N N . GLY A 1 111 ? 55.688 73.909 34.606 1.00 23.69 111 GLY A N 1
ATOM 813 C CA . GLY A 1 111 ? 56.090 73.137 35.798 1.00 25.24 111 GLY A CA 1
ATOM 814 C C . GLY A 1 111 ? 56.569 73.993 36.952 1.00 27.06 111 GLY A C 1
ATOM 815 O O . GLY A 1 111 ? 57.570 73.659 37.604 1.00 30.71 111 GLY A O 1
ATOM 816 N N . ALA A 1 112 ? 55.953 75.145 37.173 1.00 27.13 112 ALA A N 1
ATOM 817 C CA . ALA A 1 112 ? 56.308 75.982 38.315 1.00 27.73 112 ALA A CA 1
ATOM 818 C C . ALA A 1 112 ? 55.085 76.643 38.928 1.00 26.93 112 ALA A C 1
ATOM 819 O O . ALA A 1 112 ? 55.167 77.728 39.465 1.00 27.61 112 ALA A O 1
ATOM 821 N N . SER A 1 113 ? 53.952 75.954 38.945 1.00 25.65 113 SER A N 1
ATOM 822 C CA . SER A 1 113 ? 52.680 76.614 39.306 1.00 26.50 113 SER A CA 1
ATOM 823 C C . SER A 1 113 ? 52.508 76.912 40.823 1.00 27.84 113 SER A C 1
ATOM 824 O O . SER A 1 113 ? 51.575 77.590 41.196 1.00 26.46 113 SER A O 1
ATOM 827 N N . TRP A 1 114 ? 53.395 76.414 41.691 1.00 28.43 114 TRP A N 1
ATOM 828 C CA . TRP A 1 114 ? 53.403 76.845 43.101 1.00 31.96 114 TRP A CA 1
ATOM 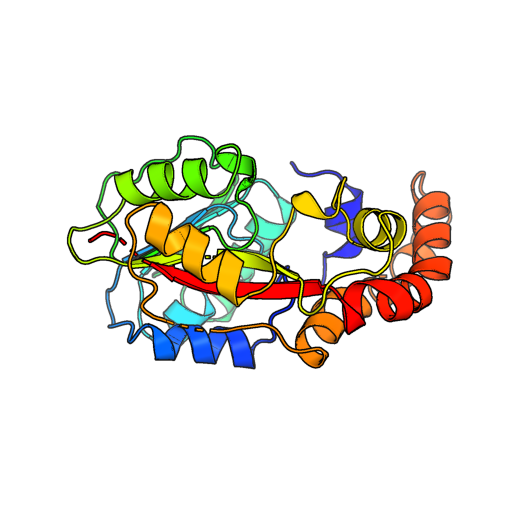829 C C . TRP A 1 114 ? 53.681 78.355 43.251 1.00 33.67 114 TRP A C 1
ATOM 830 O O . TRP A 1 114 ? 53.406 78.929 44.281 1.00 35.13 114 TRP A O 1
ATOM 841 N N . ILE A 1 115 ? 54.260 78.978 42.229 1.00 32.86 115 ILE A N 1
ATOM 842 C CA . ILE A 1 115 ? 54.449 80.425 42.147 1.00 35.34 115 ILE A CA 1
ATOM 843 C C . ILE A 1 115 ? 53.188 81.217 42.491 1.00 35.50 115 ILE A C 1
ATOM 844 O O . ILE A 1 115 ? 53.264 82.260 43.147 1.00 36.94 115 ILE A O 1
ATOM 849 N N . ALA A 1 116 ? 52.020 80.748 42.080 1.00 32.54 116 ALA A N 1
ATOM 850 C CA . ALA A 1 116 ? 50.802 81.431 42.414 1.00 33.01 116 ALA A CA 1
ATOM 851 C C . ALA A 1 116 ? 49.885 80.496 43.117 1.00 33.26 116 ALA A C 1
ATOM 852 O O . ALA A 1 116 ? 48.678 80.659 43.051 1.00 33.25 116 ALA A O 1
ATOM 854 N N . GLY A 1 117 ? 50.456 79.540 43.826 1.00 33.48 117 GLY A N 1
ATOM 855 C CA . GLY A 1 117 ? 49.705 78.693 44.721 1.00 33.65 117 GLY A CA 1
ATOM 856 C C . GLY A 1 117 ? 48.876 77.657 44.041 1.00 33.34 117 GLY A C 1
ATOM 857 O O . GLY A 1 117 ? 47.867 77.238 44.593 1.00 35.22 117 GLY A O 1
ATOM 858 N N . GLY A 1 118 ? 49.265 77.240 42.838 1.00 29.55 118 GLY A N 1
ATOM 859 C CA . GLY A 1 118 ? 48.630 76.143 42.179 1.00 28.29 118 GLY A CA 1
ATOM 860 C C . GLY A 1 118 ? 48.206 76.506 40.770 1.00 26.96 118 GLY A C 1
ATOM 861 O O . GLY A 1 118 ? 48.437 77.602 40.290 1.00 26.56 118 GLY A O 1
ATOM 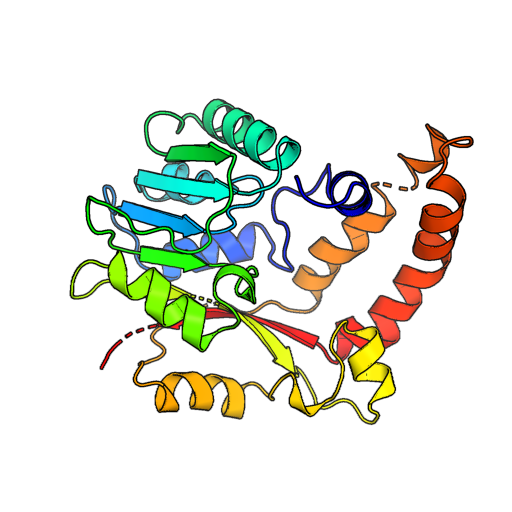862 N N . VAL A 1 119 ? 47.636 75.535 40.096 1.00 26.52 119 VAL A N 1
ATOM 863 C CA . VAL A 1 119 ? 47.247 75.659 38.699 1.00 26.61 1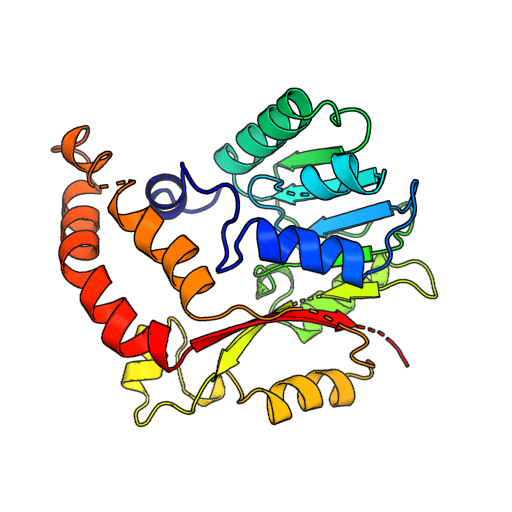19 VAL A CA 1
ATOM 864 C C . VAL A 1 119 ? 46.289 76.817 38.465 1.00 25.93 119 VAL A C 1
ATOM 865 O O . VAL A 1 119 ? 46.591 77.702 37.704 1.00 25.15 119 VAL A O 1
ATOM 869 N N . ALA A 1 120 ? 45.187 76.885 39.233 1.00 26.24 120 ALA A N 1
ATOM 870 C CA . ALA A 1 120 ? 44.196 77.937 39.047 1.00 26.52 120 ALA A CA 1
ATOM 871 C C . ALA A 1 120 ? 44.748 79.286 39.325 1.00 26.34 120 ALA A C 1
ATOM 872 O O . ALA A 1 120 ? 44.493 80.246 38.566 1.00 26.49 120 ALA A O 1
ATOM 874 N N . GLY A 1 121 ? 45.527 79.397 40.406 1.00 26.40 121 GLY A N 1
ATOM 875 C CA . GLY A 1 121 ? 46.127 80.682 40.740 1.00 26.30 121 GLY A CA 1
ATOM 876 C C . GLY A 1 121 ? 47.075 81.169 39.658 1.00 25.62 121 GLY A C 1
ATOM 877 O O . GLY A 1 121 ? 47.131 82.393 39.304 1.00 26.78 121 GLY A O 1
ATOM 878 N N . THR A 1 122 ? 47.861 80.231 39.136 1.00 24.90 122 THR A N 1
ATOM 879 C CA . THR A 1 122 ? 48.836 80.566 38.105 1.00 24.34 122 THR A CA 1
A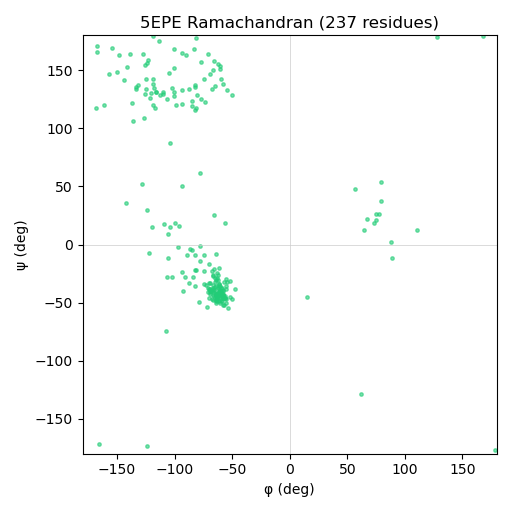TOM 880 C C . THR A 1 122 ? 48.163 80.987 36.807 1.00 24.14 122 THR A C 1
ATOM 881 O O . THR A 1 122 ? 48.601 81.938 36.174 1.00 23.89 122 THR A O 1
ATOM 885 N N . ILE A 1 123 ? 47.120 80.268 36.392 1.00 23.06 123 ILE A N 1
ATOM 886 C CA . ILE A 1 123 ? 46.341 80.670 35.241 1.00 24.40 123 ILE A CA 1
ATOM 887 C C . ILE A 1 123 ? 45.828 82.107 35.424 1.00 25.46 123 ILE A C 1
ATOM 888 O O . ILE A 1 123 ? 45.916 82.928 34.518 1.00 25.58 123 ILE A O 1
ATOM 893 N N . THR A 1 124 ? 45.283 82.413 36.596 1.00 26.37 124 THR A N 1
ATOM 894 C CA . THR A 1 124 ? 44.773 83.760 36.861 1.00 29.21 124 THR A CA 1
ATOM 895 C C . THR A 1 124 ? 45.891 84.789 36.764 1.00 28.97 124 THR A C 1
ATOM 896 O O . THR A 1 124 ? 45.660 85.873 36.197 1.00 29.73 124 THR A O 1
ATOM 900 N N . LEU A 1 125 ? 47.091 84.460 37.273 1.00 28.08 125 LEU A N 1
ATOM 901 C CA . LEU A 1 125 ? 48.211 85.385 37.169 1.00 28.91 125 LEU A CA 1
ATOM 902 C C . LEU A 1 125 ? 48.629 85.643 35.696 1.00 28.12 125 LEU A C 1
ATOM 903 O O . LEU A 1 125 ? 48.820 86.796 35.287 1.00 30.34 125 LEU A O 1
ATOM 908 N N . LEU A 1 126 ? 48.820 84.573 34.944 1.00 26.57 126 LEU A N 1
ATOM 909 C CA . LEU A 1 126 ? 49.275 84.627 33.550 1.00 26.17 126 LEU A CA 1
ATOM 910 C C . LEU A 1 126 ? 48.269 85.404 32.696 1.00 26.84 126 LEU A C 1
ATOM 911 O O . LEU A 1 126 ? 48.644 86.185 31.812 1.00 27.12 126 LEU A O 1
ATOM 916 N N . ALA A 1 127 ? 46.986 85.176 32.953 1.00 27.19 127 ALA A N 1
ATOM 917 C CA . ALA A 1 127 ? 45.899 85.924 32.287 1.00 28.22 127 ALA A CA 1
ATOM 918 C C . ALA A 1 127 ? 46.039 87.445 32.367 1.00 30.65 127 ALA A C 1
ATOM 919 O O . ALA A 1 127 ? 45.624 88.153 31.452 1.00 31.18 127 ALA A O 1
ATOM 921 N N . GLN A 1 128 ? 46.637 87.953 33.443 1.00 31.67 128 GLN A N 1
ATOM 922 C CA . GLN A 1 128 ? 46.851 89.382 33.581 1.00 35.07 128 GLN A CA 1
ATOM 923 C C . GLN A 1 128 ? 47.846 89.953 32.584 1.00 34.72 128 GLN A C 1
ATOM 924 O O . GLN A 1 128 ? 47.836 91.172 32.344 1.00 34.51 128 GLN A O 1
ATOM 930 N N . SER A 1 129 ? 48.722 89.097 32.051 1.00 31.40 129 SER A N 1
ATOM 931 C CA . SER A 1 129 ? 49.727 89.520 31.074 1.00 31.23 129 SER A CA 1
ATOM 932 C C . SER A 1 129 ? 49.309 89.274 29.632 1.00 31.14 129 SER A C 1
ATOM 933 O O . SER A 1 129 ? 50.047 89.638 28.713 1.00 31.23 129 SER A O 1
ATOM 936 N N . LEU A 1 130 ? 48.140 88.678 29.432 1.00 30.93 130 LEU A N 1
ATOM 937 C CA . LEU A 1 130 ? 47.793 88.089 28.156 1.00 32.37 130 LEU A CA 1
ATOM 938 C C . LEU A 1 130 ? 47.023 89.026 27.226 1.00 34.63 130 LEU A C 1
ATOM 939 O O . LEU A 1 130 ? 46.072 89.652 27.619 1.00 34.24 130 LEU A O 1
ATOM 944 N N . GLU A 1 131 ? 47.460 89.081 25.971 1.00 36.79 131 GLU A N 1
ATOM 945 C CA . GLU A 1 131 ? 46.734 89.760 24.915 1.00 40.50 131 GLU A CA 1
ATOM 946 C C . GLU A 1 131 ? 45.369 89.017 24.690 1.00 40.64 131 GLU A C 1
ATOM 947 O O . GLU A 1 131 ? 45.341 87.787 24.650 1.00 37.12 131 GLU A O 1
ATOM 953 N N . PRO A 1 132 ? 44.240 89.753 24.541 1.00 42.36 132 PRO A N 1
ATOM 954 C CA . PRO A 1 132 ? 42.968 89.067 24.116 1.00 42.20 132 PRO A CA 1
ATOM 955 C C . PRO A 1 132 ? 43.187 88.190 22.879 1.00 40.56 132 PRO A C 1
ATOM 956 O O . PRO A 1 132 ? 43.799 88.654 21.900 1.00 42.03 132 PRO A O 1
ATOM 960 N N . GLY A 1 133 ? 42.771 86.929 22.949 1.00 37.99 133 GLY A N 1
ATOM 961 C CA . GLY A 1 133 ? 43.036 85.952 21.879 1.00 37.06 133 GLY A CA 1
ATOM 962 C C . GLY A 1 133 ? 44.368 85.200 21.993 1.00 34.47 133 GLY A C 1
ATOM 963 O O . GLY A 1 133 ? 44.702 84.393 21.131 1.00 35.50 133 GLY A O 1
ATOM 964 N N . GLY A 1 134 ? 45.122 85.469 23.053 1.00 32.67 134 GLY A N 1
ATOM 965 C CA . GLY A 1 134 ? 46.376 84.778 23.323 1.00 30.40 134 GLY A CA 1
ATOM 966 C C . GLY A 1 134 ? 46.151 83.429 23.978 1.00 27.78 134 GLY A C 1
ATOM 967 O O . GLY A 1 134 ? 45.002 83.009 24.265 1.00 26.20 134 GLY A O 1
ATOM 968 N N . ILE A 1 135 ? 47.268 82.739 24.195 1.00 25.87 135 ILE A N 1
ATOM 969 C CA . ILE A 1 135 ? 47.262 81.381 24.739 1.00 24.92 135 ILE A CA 1
ATOM 970 C C . ILE A 1 135 ? 48.000 81.331 26.065 1.00 23.57 135 ILE A C 1
ATOM 971 O O . ILE A 1 135 ? 49.088 81.919 26.193 1.00 23.82 135 ILE A O 1
ATOM 976 N N . ILE A 1 136 ? 47.443 80.595 27.025 1.00 22.19 136 ILE A N 1
ATOM 977 C CA . ILE A 1 136 ? 48.120 80.309 28.294 1.00 21.69 136 ILE A CA 1
ATOM 978 C C . ILE A 1 136 ? 48.648 78.854 28.198 1.00 21.49 136 ILE A C 1
ATOM 979 O O . ILE A 1 136 ? 47.902 77.957 27.752 1.00 20.32 136 ILE A O 1
ATOM 984 N N . LEU A 1 137 ? 49.899 78.666 28.609 1.00 21.25 137 LEU A N 1
ATOM 985 C CA . LEU A 1 137 ? 50.572 77.347 28.636 1.00 22.21 137 LEU A CA 1
ATOM 986 C C . LEU A 1 137 ? 50.845 76.926 30.050 1.00 20.76 137 LEU A C 1
ATOM 987 O O . LEU A 1 137 ? 51.471 77.672 30.797 1.00 20.51 137 LEU A O 1
ATOM 1000 N N . GLY A 1 139 ? 52.370 73.570 32.175 1.00 18.12 139 GLY A N 1
ATOM 1001 C CA . GLY A 1 139 ? 53.111 72.316 32.142 1.00 17.44 139 GLY A CA 1
ATOM 1002 C C . GLY A 1 139 ? 52.850 71.667 33.517 1.00 18.40 139 GLY A C 1
ATOM 1003 O O . GLY A 1 139 ? 53.198 72.232 34.566 1.00 17.60 139 GLY A O 1
ATOM 1004 N N . GLU A 1 140 ? 52.201 70.492 33.510 1.00 17.71 140 GLU A N 1
ATOM 1005 C CA . GLU A 1 140 ? 51.684 69.909 34.754 1.00 19.12 140 GLU A CA 1
ATOM 1006 C C . GLU A 1 140 ? 51.660 68.375 34.723 1.00 17.93 140 GLU A C 1
ATOM 1007 O O . GLU A 1 140 ? 51.390 67.789 33.659 1.00 16.18 140 GLU A O 1
ATOM 1013 N N . PRO A 1 141 ? 51.860 67.751 35.912 1.00 18.17 141 PRO A N 1
ATOM 1014 C CA . PRO A 1 141 ? 51.627 66.325 36.070 1.00 17.95 141 PRO A CA 1
ATOM 1015 C C . PRO A 1 141 ? 50.186 65.898 36.199 1.00 16.67 141 PRO A C 1
ATOM 1016 O O . PRO A 1 141 ? 49.263 66.692 36.525 1.00 16.53 141 PRO A O 1
ATOM 1020 N N . PHE A 1 142 ? 49.965 64.628 35.864 1.00 15.83 142 PHE A N 1
ATOM 1021 C CA . PHE A 1 142 ? 48.664 63.988 35.979 1.00 15.94 142 PHE A CA 1
ATOM 1022 C C . PHE A 1 142 ? 48.916 62.491 36.132 1.00 16.28 142 PHE A C 1
ATOM 1023 O O . PHE A 1 142 ? 50.070 62.058 35.956 1.00 16.90 142 PHE A O 1
ATOM 1031 N N . TRP A 1 143 ? 47.907 61.683 36.474 1.00 16.16 143 TRP A N 1
ATOM 1032 C CA . TRP A 1 143 ? 48.100 60.223 36.519 1.00 17.00 143 TRP A CA 1
ATOM 1033 C C . TRP A 1 143 ? 47.998 59.605 35.117 1.00 16.74 143 TRP A C 1
ATOM 1034 O O . TRP A 1 143 ? 46.999 59.723 34.439 1.00 16.36 143 TRP A O 1
ATOM 1045 N N . ARG A 1 144 ? 49.094 58.996 34.667 1.00 17.31 144 ARG A N 1
ATOM 1046 C CA . ARG A 1 144 ? 49.104 58.175 33.462 1.00 17.88 144 ARG A CA 1
ATOM 1047 C C . ARG A 1 144 ? 48.262 56.927 33.713 1.00 19.01 144 ARG A C 1
ATOM 1048 O O . ARG A 1 144 ? 47.549 56.506 32.832 1.00 19.45 144 ARG A O 1
ATOM 1056 N N . LYS A 1 145 ? 48.377 56.380 34.904 1.00 26.79 145 LYS A N 1
ATOM 1057 C CA . LYS A 1 145 ? 47.374 55.465 35.431 1.00 28.41 145 LYS A CA 1
ATOM 1058 C C . LYS A 1 145 ? 47.312 55.596 36.895 1.00 27.25 145 LYS A C 1
ATOM 1059 O O . LYS A 1 145 ? 48.200 56.091 37.525 1.00 26.33 145 LYS A O 1
ATOM 1065 N N . LEU A 1 146 ? 46.244 55.105 37.447 1.00 28.79 146 LEU A N 1
ATOM 1066 C CA . LEU A 1 146 ? 45.912 55.370 38.797 1.00 30.65 146 LEU A CA 1
ATOM 1067 C C . LEU A 1 146 ? 46.789 54.513 39.699 1.00 32.90 146 LEU A C 1
ATOM 1068 O O . LEU A 1 146 ? 46.860 53.327 39.491 1.00 34.63 146 LEU A O 1
ATOM 1073 N N . PRO A 1 147 ? 47.508 55.118 40.644 1.00 33.61 147 PRO A N 1
ATOM 1074 C CA . PRO A 1 147 ? 48.307 54.265 41.508 1.00 37.69 147 PRO A CA 1
ATOM 1075 C C . PRO A 1 147 ? 47.379 53.414 42.346 1.00 42.79 147 PRO A C 1
ATOM 1076 O O . PRO A 1 147 ? 46.235 53.800 42.614 1.00 41.24 147 PRO A O 1
ATOM 1080 N N . THR A 1 148 ? 47.891 52.242 42.680 1.00 49.80 148 THR A N 1
ATOM 1081 C CA . THR A 1 148 ? 47.177 51.226 43.405 1.00 57.96 148 THR A CA 1
ATOM 1082 C C . THR A 1 148 ? 47.233 51.528 44.903 1.00 59.48 148 THR A C 1
ATOM 1083 O O . THR A 1 148 ? 46.369 51.076 45.656 1.00 62.87 148 THR A O 1
ATOM 1087 N N . THR A 1 149 ? 48.233 52.316 45.324 1.00 57.69 149 THR A N 1
ATOM 1088 C CA . THR A 1 149 ? 48.387 52.749 46.721 1.00 60.13 149 THR A CA 1
ATOM 1089 C C . THR A 1 149 ? 48.863 54.205 46.827 1.00 56.52 149 THR A C 1
ATOM 1090 O O . THR A 1 149 ? 49.594 54.679 45.941 1.00 52.48 149 THR A O 1
ATOM 1094 N N . GLU A 1 150 ? 48.495 54.853 47.951 1.00 58.60 150 GLU A N 1
ATOM 1095 C CA . GLU A 1 150 ? 48.982 56.202 48.327 1.00 58.77 150 GLU A CA 1
ATOM 1096 C C . GLU A 1 150 ? 50.545 56.274 48.344 1.00 56.89 150 GLU A C 1
ATOM 1097 O O . GLU A 1 150 ? 51.120 57.324 48.004 1.00 55.02 150 GLU A O 1
ATOM 1103 N N . ALA A 1 151 ? 51.211 55.166 48.698 1.00 56.22 151 ALA A N 1
ATOM 1104 C CA . ALA A 1 151 ? 52.681 55.105 48.710 1.00 56.05 151 ALA A CA 1
ATOM 1105 C C . ALA A 1 151 ? 53.295 55.368 47.343 1.00 52.10 151 ALA A C 1
ATOM 1106 O O . ALA A 1 151 ? 54.312 56.036 47.230 1.00 51.65 151 ALA A O 1
ATOM 1108 N N . VAL A 1 152 ? 52.689 54.849 46.287 1.00 51.48 152 VAL A N 1
ATOM 1109 C CA . VAL A 1 152 ? 53.173 55.195 44.908 1.00 48.22 152 VAL A CA 1
ATOM 1110 C C . VAL A 1 152 ? 53.078 56.754 44.676 1.00 44.83 152 VAL A C 1
ATOM 1111 O O . VAL A 1 152 ? 53.999 57.399 44.100 1.00 42.00 152 VAL A O 1
ATOM 1115 N N . ALA A 1 153 ? 51.973 57.334 45.163 1.00 43.97 153 ALA A N 1
ATOM 1116 C CA . ALA A 1 153 ? 51.754 58.804 45.099 1.00 43.36 153 ALA A CA 1
ATOM 1117 C C . ALA A 1 153 ? 52.865 59.584 45.823 1.00 45.42 153 ALA A C 1
ATOM 1118 O O . ALA A 1 153 ? 53.473 60.503 45.236 1.00 45.73 153 ALA A O 1
ATOM 1120 N N . LYS A 1 154 ? 53.183 59.169 47.042 1.00 46.28 154 LYS A N 1
ATOM 1121 C CA . LYS A 1 154 ? 54.281 59.784 47.802 1.00 50.24 154 LYS A CA 1
ATOM 1122 C C . LYS A 1 154 ? 55.685 59.538 47.184 1.00 51.20 154 LYS A C 1
ATOM 1123 O O . LYS A 1 154 ? 56.595 60.347 47.345 1.00 51.05 154 LYS A O 1
ATOM 1129 N N . ALA A 1 155 ? 55.841 58.435 46.458 1.00 51.19 155 ALA A N 1
ATOM 1130 C CA . ALA A 1 155 ? 57.066 58.183 45.724 1.00 54.44 155 ALA A CA 1
ATOM 1131 C C . ALA A 1 155 ? 57.151 58.982 44.413 1.00 56.18 155 ALA A C 1
ATOM 1132 O O . ALA A 1 155 ? 58.209 59.017 43.802 1.00 58.05 155 ALA A O 1
ATOM 1134 N N . CYS A 1 156 ? 56.019 59.558 43.973 1.00 57.76 156 CYS A N 1
ATOM 1135 C CA . CYS A 1 156 ? 55.914 60.479 42.820 1.00 60.10 156 CYS A CA 1
ATOM 1136 C C . CYS A 1 156 ? 55.857 61.981 43.263 1.00 61.60 156 CYS A C 1
ATOM 1137 O O . CYS A 1 156 ? 55.423 62.832 42.502 1.00 65.85 156 CYS A O 1
ATOM 1140 N N . HIS A 1 157 ? 56.273 62.292 44.491 1.00 63.32 157 HIS A N 1
ATOM 1141 C CA . HIS A 1 157 ? 56.364 63.672 44.991 1.00 65.98 157 HIS A CA 1
ATOM 1142 C C . HIS A 1 157 ? 54.997 64.399 45.155 1.00 64.15 157 HIS A C 1
ATOM 1143 O O . HIS A 1 157 ? 54.957 65.639 45.172 1.00 69.51 157 HIS A O 1
ATOM 1145 N N . ALA A 1 158 ? 53.901 63.621 45.270 1.00 57.25 158 ALA A N 1
ATOM 1146 C CA . ALA A 1 158 ? 52.554 64.078 45.715 1.00 53.60 158 ALA A CA 1
ATOM 1147 C C . ALA A 1 158 ? 52.352 63.692 47.201 1.00 52.30 158 ALA A C 1
ATOM 1148 O O . ALA A 1 158 ? 53.114 62.919 47.727 1.00 51.83 158 ALA A O 1
ATOM 1150 N N . ASN A 1 159 ? 51.330 64.206 47.874 1.00 51.85 159 ASN A N 1
ATOM 1151 C CA . ASN A 1 159 ? 50.987 63.723 49.227 1.00 52.92 159 ASN A CA 1
ATOM 1152 C C . ASN A 1 159 ? 49.946 62.600 49.213 1.00 49.87 159 ASN A C 1
ATOM 1153 O O . ASN A 1 159 ? 49.985 61.674 50.039 1.00 49.43 159 ASN A O 1
ATOM 1158 N N . THR A 1 160 ? 48.960 62.745 48.333 1.00 32.27 160 THR A N 1
ATOM 1159 C CA . THR A 1 160 ? 47.863 61.797 48.221 1.00 32.40 160 THR A CA 1
ATOM 1160 C C . THR A 1 160 ? 47.551 61.553 46.742 1.00 28.56 160 THR A C 1
ATOM 1161 O O . THR A 1 160 ? 47.966 62.335 45.856 1.00 26.54 160 THR A O 1
ATOM 1165 N N . ILE A 1 161 ? 46.805 60.481 46.495 1.00 26.91 161 ILE A N 1
ATOM 1166 C CA . ILE A 1 161 ? 46.359 60.196 45.134 1.00 25.91 161 ILE A CA 1
ATOM 1167 C C . ILE A 1 161 ? 45.522 61.351 44.593 1.00 23.24 161 ILE A C 1
ATOM 1168 O O . ILE A 1 161 ? 45.658 61.673 43.451 1.00 21.76 161 ILE A O 1
ATOM 1173 N N . SER A 1 162 ? 44.693 61.971 45.449 1.00 22.79 162 SER A N 1
ATOM 1174 C CA . SER A 1 162 ? 43.842 63.076 45.018 1.00 22.70 162 SER A CA 1
ATOM 1175 C C . SER A 1 162 ? 44.602 64.341 44.558 1.00 23.08 162 SER A C 1
ATOM 1176 O O . SER A 1 162 ? 43.954 65.243 44.011 1.00 22.79 162 SER A O 1
ATOM 1179 N N . ASP A 1 163 ? 45.945 64.411 44.737 1.00 23.06 163 ASP A N 1
ATOM 1180 C CA . ASP A 1 163 ? 46.742 65.563 44.264 1.00 23.40 163 ASP A CA 1
ATOM 1181 C C . ASP A 1 163 ? 46.730 65.671 42.758 1.00 21.57 163 ASP A C 1
ATOM 1182 O O . ASP A 1 163 ? 46.854 66.769 42.239 1.00 21.82 163 ASP A O 1
ATOM 1187 N N . PHE A 1 164 ? 46.581 64.551 42.056 1.00 20.13 164 PHE A N 1
ATOM 1188 C CA . PHE A 1 164 ? 46.573 64.506 40.584 1.00 19.44 164 PHE A CA 1
ATOM 1189 C C . PHE A 1 164 ? 45.340 63.784 40.105 1.00 18.05 164 PHE A C 1
ATOM 1190 O O . PHE A 1 164 ? 44.657 63.121 40.893 1.00 18.59 164 PHE A O 1
ATOM 1198 N N . LEU A 1 165 ? 45.048 63.953 38.829 1.00 16.83 165 LEU A N 1
ATOM 1199 C CA . LEU A 1 165 ? 43.881 63.326 38.179 1.00 16.55 165 LEU A CA 1
ATOM 1200 C C . LEU A 1 165 ? 44.333 62.547 36.964 1.00 16.28 165 LEU A C 1
ATOM 1201 O O . LEU A 1 165 ? 45.345 62.884 36.337 1.00 15.34 165 LEU A O 1
ATOM 1206 N N . LEU A 1 166 ? 43.556 61.535 36.579 1.00 16.24 166 LEU A N 1
ATOM 1207 C CA . LEU A 1 166 ? 43.760 60.890 35.299 1.00 16.19 166 LEU A CA 1
ATOM 1208 C C . LEU A 1 166 ? 43.522 61.927 34.188 1.00 15.77 166 LEU A C 1
ATOM 1209 O O . LEU A 1 166 ? 42.815 62.926 34.398 1.00 14.92 166 LEU A O 1
ATOM 1214 N N . LEU A 1 167 ? 44.132 61.709 33.023 1.00 15.39 167 LEU A N 1
ATOM 1215 C CA . LEU A 1 167 ? 44.054 62.714 31.937 1.00 15.51 167 LEU A CA 1
ATOM 1216 C C . LEU A 1 167 ? 42.642 63.234 31.569 1.00 15.66 167 LEU A C 1
ATOM 1217 O O . LEU A 1 167 ? 42.453 64.439 31.455 1.00 15.65 167 LEU A O 1
ATOM 1222 N N . PRO A 1 168 ? 41.633 62.342 31.404 1.00 16.17 168 PRO A N 1
ATOM 1223 C CA . PRO A 1 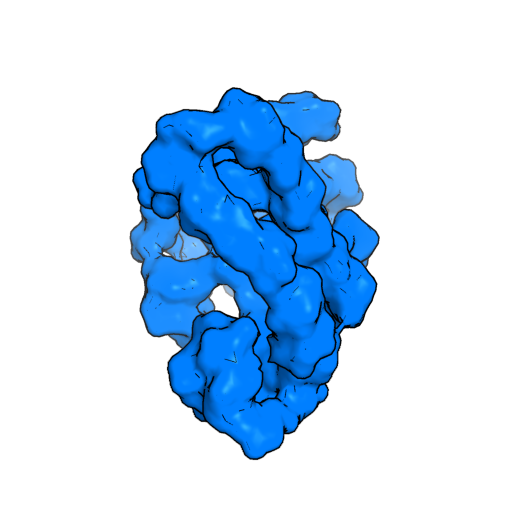168 ? 40.315 62.902 31.088 1.00 16.72 168 PRO A CA 1
ATOM 1224 C C . PRO A 1 168 ? 39.816 63.897 32.163 1.00 16.77 168 PRO A C 1
ATOM 1225 O O . PRO A 1 168 ? 39.329 64.968 31.836 1.00 17.10 168 PRO A O 1
ATOM 1229 N N . GLU A 1 169 ? 39.968 63.536 33.440 1.00 16.90 169 GLU A N 1
ATOM 1230 C CA . GLU A 1 169 ? 39.505 64.388 34.536 1.00 17.26 169 GLU A CA 1
ATOM 1231 C C . GLU A 1 169 ? 40.383 65.645 34.637 1.00 16.28 169 GLU A C 1
ATOM 1232 O O . GLU A 1 169 ? 39.882 66.738 34.979 1.00 16.13 169 GLU A O 1
ATOM 1238 N N . PHE A 1 170 ? 41.653 65.505 34.317 1.00 15.62 170 PHE A N 1
ATOM 1239 C CA . PHE A 1 170 ? 42.558 66.661 34.326 1.00 16.29 170 PHE A CA 1
ATOM 1240 C C . PHE A 1 170 ? 42.179 67.656 33.227 1.00 15.91 170 PHE A C 1
ATOM 1241 O O . PHE A 1 170 ? 42.047 68.859 33.473 1.00 16.58 170 PHE A O 1
ATOM 1249 N N . LEU A 1 171 ? 41.972 67.154 32.018 1.00 15.67 171 LEU A N 1
ATOM 1250 C CA . LEU A 1 171 ? 41.428 67.988 30.947 1.00 16.08 171 LEU A CA 1
ATOM 1251 C C . LEU A 1 171 ? 40.106 68.631 31.311 1.00 16.82 171 LEU A C 1
ATOM 1252 O O . LEU A 1 171 ? 39.914 69.835 31.072 1.00 17.81 171 LEU A O 1
ATOM 1257 N N . ALA A 1 172 ? 39.206 67.848 31.905 1.00 16.77 172 ALA A N 1
ATOM 1258 C CA . ALA A 1 172 ? 37.950 68.391 32.444 1.00 17.15 172 ALA A CA 1
ATOM 1259 C C . ALA A 1 172 ? 38.184 69.508 33.438 1.00 17.56 172 ALA A C 1
ATOM 1260 O O . ALA A 1 172 ? 37.391 70.459 33.473 1.00 17.63 172 ALA A O 1
ATOM 1262 N N . SER A 1 173 ? 39.223 69.403 34.279 1.00 16.99 173 SER A N 1
ATOM 1263 C CA . SER A 1 173 ? 39.447 70.447 35.263 1.00 18.13 173 SER A CA 1
ATOM 1264 C C . SER A 1 173 ? 39.740 71.819 34.608 1.00 18.29 173 SER A C 1
ATOM 1265 O O . SER A 1 173 ? 39.263 72.864 35.126 1.00 19.49 173 SER A O 1
ATOM 1268 N N . PHE A 1 174 ? 40.475 71.859 33.491 1.00 18.06 174 PHE A N 1
ATOM 1269 C CA . PHE A 1 174 ? 40.660 73.124 32.747 1.00 18.87 174 PHE A CA 1
ATOM 1270 C C . PHE A 1 174 ? 39.344 73.668 32.181 1.00 19.75 174 PHE A C 1
ATOM 1271 O O . PHE A 1 174 ? 39.074 74.885 32.284 1.00 20.72 174 PHE A O 1
ATOM 1279 N N . ARG A 1 175 ? 38.543 72.781 31.593 1.00 20.25 175 ARG A N 1
ATOM 1280 C CA . ARG A 1 175 ? 37.202 73.161 31.098 1.00 22.22 175 ARG A CA 1
ATOM 1281 C C . ARG A 1 175 ? 36.369 73.775 32.220 1.00 23.04 175 ARG A C 1
ATOM 1282 O O . ARG A 1 175 ? 35.787 74.844 32.070 1.00 22.98 175 ARG A O 1
ATOM 1290 N N . LYS A 1 176 ? 36.382 73.124 33.371 1.00 23.18 176 LYS A N 1
ATOM 1291 C CA . LYS A 1 176 ? 35.609 73.599 34.562 1.00 24.25 176 LYS A CA 1
ATOM 1292 C C . LYS A 1 176 ? 36.141 74.922 35.111 1.00 25.28 176 LYS A C 1
ATOM 1293 O O . LYS A 1 176 ? 35.390 75.704 35.711 1.00 26.82 176 LYS A O 1
ATOM 1299 N N . LEU A 1 177 ? 37.414 75.225 34.900 1.00 25.67 177 LEU A N 1
ATOM 1300 C CA . LEU A 1 177 ? 37.939 76.540 35.179 1.00 27.01 177 LEU A CA 1
ATOM 1301 C C . LEU A 1 177 ? 37.471 77.648 34.246 1.00 26.89 177 LEU A C 1
ATOM 1302 O O . LEU A 1 177 ? 37.620 78.799 34.583 1.00 28.60 177 LEU A O 1
ATOM 1307 N N . GLY A 1 178 ? 36.924 77.323 33.102 1.00 24.91 178 GLY A N 1
ATOM 1308 C CA . GLY A 1 178 ? 36.518 78.346 32.164 1.00 24.95 178 GLY A CA 1
ATOM 1309 C C . GLY A 1 178 ? 37.341 78.418 30.911 1.00 24.15 178 GLY A C 1
ATOM 1310 O O . GLY A 1 178 ? 37.182 79.375 30.171 1.00 24.66 178 GLY A O 1
ATOM 1311 N N . TYR A 1 179 ? 38.189 77.405 30.638 1.00 23.51 179 TYR A N 1
ATOM 1312 C CA . TYR A 1 179 ? 39.137 77.451 29.500 1.00 23.72 179 TYR A CA 1
ATOM 1313 C C . TYR A 1 179 ? 38.874 76.349 28.527 1.00 23.31 179 TYR A C 1
ATOM 1314 O O . TYR A 1 179 ? 38.580 75.227 28.939 1.00 23.86 179 TYR A O 1
ATOM 1323 N N . ASP A 1 180 ? 39.028 76.636 27.239 1.00 22.52 180 ASP A N 1
ATOM 1324 C CA . ASP A 1 180 ? 39.142 75.580 26.250 1.00 22.46 180 ASP A CA 1
ATOM 1325 C C . ASP A 1 180 ? 40.606 75.106 26.243 1.00 21.57 180 ASP A C 1
ATOM 1326 O O . ASP A 1 180 ? 41.525 75.947 26.208 1.00 20.97 180 ASP A O 1
ATOM 1331 N N . VAL A 1 181 ? 40.802 73.790 26.215 1.00 19.95 181 VAL A N 1
ATOM 1332 C CA . VAL A 1 181 ? 42.078 73.228 25.898 1.00 19.80 181 VAL A CA 1
ATOM 1333 C C . VAL A 1 181 ? 42.189 73.218 24.390 1.00 20.58 181 VAL A C 1
ATOM 1334 O O . VAL A 1 181 ? 41.419 72.498 23.696 1.00 21.47 181 VAL A O 1
ATOM 1338 N N . VAL A 1 182 ? 43.141 73.973 23.860 1.00 19.65 182 VAL A N 1
ATOM 1339 C CA . VAL A 1 182 ? 43.276 74.095 22.409 1.00 20.36 182 VAL A CA 1
ATOM 1340 C C . VAL A 1 182 ? 44.429 73.346 21.790 1.00 20.42 182 VAL A C 1
ATOM 1341 O O . VAL A 1 182 ? 44.534 73.313 20.566 1.00 20.37 182 VAL A O 1
ATOM 1345 N N . GLU A 1 183 ? 45.343 72.846 22.624 1.00 19.57 183 GLU A N 1
ATOM 1346 C CA . GLU A 1 183 ? 46.443 72.020 22.168 1.00 19.42 183 GLU A CA 1
ATOM 1347 C C . GLU A 1 183 ? 47.062 71.345 23.370 1.00 18.60 183 GLU A C 1
ATOM 1348 O O . GLU A 1 183 ? 46.897 71.789 24.501 1.00 17.21 183 GLU A O 1
ATOM 1362 N N . VAL A 1 185 ? 50.804 68.754 24.315 1.00 17.11 185 VAL A N 1
ATOM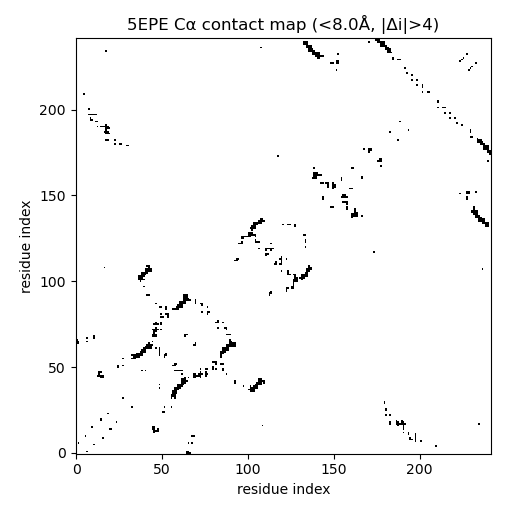 1363 C CA . VAL A 1 185 ? 51.938 67.884 23.976 1.00 16.89 185 VAL A CA 1
ATOM 1364 C C . VAL A 1 185 ? 52.319 67.204 25.293 1.00 16.27 185 VAL A C 1
ATOM 1365 O O . VAL A 1 185 ? 52.658 67.857 26.267 1.00 16.09 185 VAL A O 1
ATOM 1369 N N . LEU A 1 186 ? 52.244 65.881 25.306 1.00 15.53 186 LEU A N 1
ATOM 1370 C CA . LEU A 1 186 ? 52.454 65.128 26.509 1.00 15.42 186 LEU A CA 1
ATOM 1371 C C . LEU A 1 186 ? 53.803 64.440 26.534 1.00 15.32 186 LEU A C 1
ATOM 1372 O O . LEU A 1 186 ? 54.301 64.040 25.491 1.00 14.88 186 LEU A O 1
ATOM 1377 N N . ALA A 1 187 ? 54.383 64.291 27.732 1.00 15.02 187 ALA A N 1
ATOM 1378 C CA . ALA A 1 187 ? 55.515 63.395 27.898 1.00 15.99 187 ALA A CA 1
ATOM 1379 C C . ALA A 1 187 ? 55.118 61.978 27.550 1.00 15.79 187 ALA A C 1
ATOM 1380 O O . ALA A 1 187 ? 53.965 61.598 27.640 1.00 16.18 187 ALA A O 1
ATOM 1382 N N . ASP A 1 188 ? 56.098 61.198 27.132 1.00 16.83 188 ASP A N 1
ATOM 1383 C CA . ASP A 1 188 ? 55.984 59.754 27.084 1.00 17.07 188 ASP A CA 1
ATOM 1384 C C . ASP A 1 188 ? 57.056 59.193 28.006 1.00 16.65 188 ASP A C 1
ATOM 1385 O O . ASP A 1 188 ? 57.808 59.969 28.617 1.00 15.98 188 ASP A O 1
ATOM 1390 N N . GLN A 1 189 ? 57.127 57.873 28.114 1.00 16.00 189 GLN A N 1
ATOM 1391 C CA . GLN A 1 189 ? 58.101 57.292 29.028 1.00 16.51 189 GLN A CA 1
ATOM 1392 C C . GLN A 1 189 ? 59.547 57.626 28.666 1.00 16.82 189 GLN A C 1
ATOM 1393 O O . GLN A 1 189 ? 60.355 57.827 29.581 1.00 16.31 189 GLN A O 1
ATOM 1399 N N . ASP A 1 190 ? 59.854 57.741 27.373 1.00 16.59 190 ASP A N 1
ATOM 1400 C CA . ASP A 1 190 ? 61.174 58.120 26.918 1.00 18.45 190 ASP A CA 1
ATOM 1401 C C . ASP A 1 190 ? 61.578 59.512 27.320 1.00 17.96 190 ASP A C 1
ATOM 1402 O O . ASP A 1 190 ? 62.722 59.759 27.678 1.00 17.97 190 ASP A O 1
ATOM 1407 N N . SER A 1 191 ? 60.622 60.442 27.341 1.00 17.84 191 SER A N 1
ATOM 1408 C CA . SER A 1 191 ? 60.936 61.786 27.767 1.00 18.38 191 SER A CA 1
ATOM 1409 C C . SER A 1 191 ? 61.111 61.883 29.271 1.00 18.10 191 SER A C 1
ATOM 1410 O O . SER A 1 191 ? 61.981 62.632 29.734 1.00 18.27 191 SER A O 1
ATOM 1413 N N . TRP A 1 192 ? 60.360 61.106 30.029 1.00 17.07 192 TRP A N 1
ATOM 1414 C CA . TRP A 1 192 ? 60.600 60.976 31.443 1.00 16.91 192 TRP A CA 1
ATOM 1415 C C . TRP A 1 192 ? 62.005 60.411 31.716 1.00 16.89 192 TRP A C 1
ATOM 1416 O O . TRP A 1 192 ? 62.683 60.877 32.625 1.00 16.71 192 TRP A O 1
ATOM 1427 N N . ASP A 1 193 ? 62.408 59.417 30.941 1.00 16.78 193 ASP A N 1
ATOM 1428 C CA . ASP A 1 193 ? 63.759 58.826 31.094 1.00 17.94 193 ASP A CA 1
ATOM 1429 C C . ASP A 1 193 ? 64.824 59.876 30.930 1.00 18.70 193 ASP A C 1
ATOM 1430 O O . ASP A 1 193 ? 65.791 59.902 31.706 1.00 19.20 193 ASP A O 1
ATOM 1435 N N . ARG A 1 194 ? 64.657 60.751 29.909 1.00 20.04 194 ARG A N 1
ATOM 1436 C CA . ARG A 1 194 ? 65.620 61.849 29.678 1.00 21.24 194 ARG A CA 1
ATOM 1437 C C . ARG A 1 194 ? 65.776 62.780 30.852 1.00 21.27 194 ARG A C 1
ATOM 1438 O O . ARG A 1 194 ? 66.922 63.123 31.219 1.00 22.60 194 ARG A O 1
ATOM 1446 N N . TYR A 1 195 ? 64.659 63.196 31.429 1.00 20.04 195 TYR A N 1
ATOM 1447 C CA . TYR A 1 195 ? 64.663 64.046 32.584 1.00 20.77 195 TYR A CA 1
ATOM 1448 C C . TYR A 1 195 ? 65.299 63.374 33.849 1.00 20.68 195 TYR A C 1
ATOM 1449 O O . TYR A 1 195 ? 66.168 63.980 34.507 1.00 21.08 195 TYR A O 1
ATOM 1458 N N . GLU A 1 196 ? 64.886 62.145 34.173 1.00 19.32 196 GLU A N 1
ATOM 1459 C CA . GLU A 1 196 ? 65.311 61.474 35.377 1.00 20.37 196 GLU A CA 1
ATOM 1460 C C . GLU A 1 196 ? 66.692 60.871 35.260 1.00 19.71 196 GLU A C 1
ATOM 1461 O O . GLU A 1 196 ? 67.546 61.094 36.130 1.00 19.89 196 GLU A O 1
ATOM 1467 N N . ALA A 1 197 ? 66.939 60.121 34.192 1.00 18.97 197 ALA A N 1
ATOM 1468 C CA . ALA A 1 197 ? 68.212 59.421 34.059 1.00 19.51 197 ALA A CA 1
ATOM 1469 C C . ALA A 1 197 ? 69.413 60.296 33.941 1.00 19.86 197 ALA A C 1
ATOM 1470 O O . ALA A 1 197 ? 70.524 59.945 34.421 1.00 20.01 197 ALA A O 1
ATOM 1472 N N . ALA A 1 198 ? 69.230 61.449 33.326 1.00 19.95 198 ALA A N 1
ATOM 1473 C CA . ALA A 1 198 ? 70.334 62.400 33.213 1.00 21.02 198 ALA A CA 1
ATOM 1474 C C . ALA A 1 198 ? 70.790 62.878 34.559 1.00 21.62 198 ALA A C 1
ATOM 1475 O O . ALA A 1 198 ? 71.947 63.268 34.701 1.00 22.39 198 ALA A O 1
ATOM 1477 N N . LYS A 1 199 ? 69.889 62.909 35.549 1.00 21.50 199 LYS A N 1
ATOM 1478 C CA . LYS A 1 199 ? 70.289 63.309 36.898 1.00 22.26 199 LYS A CA 1
ATOM 1479 C C . LYS A 1 199 ? 71.290 62.340 37.491 1.00 22.63 199 LYS A C 1
ATOM 1480 O O . LYS A 1 199 ? 72.154 62.743 38.249 1.00 22.37 199 LYS A O 1
ATOM 1486 N N . TRP A 1 200 ? 71.207 61.057 37.113 1.00 21.54 200 TRP A N 1
ATOM 1487 C CA . TRP A 1 200 ? 72.059 60.063 37.737 1.00 21.73 200 TRP A CA 1
ATOM 1488 C C . TRP A 1 200 ? 73.520 60.259 37.324 1.00 22.04 200 TRP A C 1
ATOM 1489 O O . TRP A 1 200 ? 74.405 60.205 38.172 1.00 21.86 200 TRP A O 1
ATOM 1500 N N . LEU A 1 201 ? 73.765 60.526 36.047 1.00 21.24 201 LEU A N 1
ATOM 1501 C CA . LEU A 1 201 ? 75.141 60.744 35.585 1.00 22.14 201 LEU A CA 1
ATOM 1502 C C . LEU A 1 201 ? 75.710 62.020 36.219 1.00 22.59 201 LEU A C 1
ATOM 1503 O O . LEU A 1 201 ? 76.839 62.053 36.674 1.00 22.81 201 LEU A O 1
ATOM 1508 N N . THR A 1 202 ? 74.891 63.075 36.236 1.00 22.25 202 THR A N 1
ATOM 1509 C CA . THR A 1 202 ? 75.279 64.312 36.855 1.00 23.69 202 THR A CA 1
ATOM 1510 C C . THR A 1 202 ? 75.683 64.103 38.345 1.00 24.52 202 THR A C 1
ATOM 1511 O O . THR A 1 202 ? 76.712 64.593 38.791 1.00 24.61 202 THR A O 1
ATOM 1523 N N . ARG A 1 204 ? 76.546 61.313 39.897 1.00 25.53 204 ARG A N 1
ATOM 1524 C CA . ARG A 1 204 ? 77.726 60.481 40.086 1.00 26.32 204 ARG A CA 1
ATOM 1525 C C . ARG A 1 204 ? 79.017 61.234 39.837 1.00 27.33 204 ARG A C 1
ATOM 1526 O O . ARG A 1 204 ? 79.987 61.102 40.631 1.00 27.38 204 ARG A O 1
ATOM 1534 N N A ARG A 1 205 ? 79.058 61.991 38.742 0.50 27.19 205 ARG A N 1
ATOM 1535 N N B ARG A 1 205 ? 79.047 61.971 38.718 0.50 27.23 205 ARG A N 1
ATOM 1536 C CA A ARG A 1 205 ? 80.220 62.827 38.444 0.50 28.53 205 ARG A CA 1
ATOM 1537 C CA B ARG A 1 205 ? 80.179 62.841 38.376 0.50 28.59 205 ARG A CA 1
ATOM 1538 C C A ARG A 1 205 ? 80.444 63.891 39.513 0.50 29.59 205 ARG A C 1
ATOM 1539 C C B ARG A 1 205 ? 80.429 63.852 39.509 0.50 29.63 205 ARG A C 1
ATOM 1540 O O A ARG A 1 205 ? 81.569 64.197 39.866 0.50 30.82 205 ARG A O 1
ATOM 1541 O O B ARG A 1 205 ? 81.554 64.058 39.919 0.50 30.86 205 ARG A O 1
ATOM 1556 N N . TRP A 1 206 ? 79.372 64.457 40.038 1.00 29.56 206 TRP A N 1
ATOM 1557 C CA . TRP A 1 206 ? 79.504 65.394 41.180 1.00 31.24 206 TRP A CA 1
ATOM 1558 C C . TRP A 1 206 ? 80.099 64.716 42.423 1.00 32.11 206 TRP A C 1
ATOM 1559 O O . TRP A 1 206 ? 81.023 65.231 43.064 1.00 32.39 206 TRP A O 1
ATOM 1570 N N . LEU A 1 207 ? 79.598 63.544 42.723 1.00 32.27 207 LEU A N 1
ATOM 1571 C CA . LEU A 1 207 ? 80.023 62.767 43.885 1.00 34.81 207 LEU A CA 1
ATOM 1572 C C . LEU A 1 207 ? 81.496 62.363 43.837 1.00 35.31 207 LEU A C 1
ATOM 1573 O O . LEU A 1 207 ? 82.246 62.531 44.832 1.00 36.39 207 LEU A O 1
ATOM 1578 N N . ASP A 1 208 ? 81.930 61.925 42.660 1.00 34.06 208 ASP A N 1
ATOM 1579 C CA . ASP A 1 208 ? 83.322 61.600 42.395 1.00 35.26 208 ASP A CA 1
ATOM 1580 C C . ASP A 1 208 ? 84.183 62.807 42.659 1.00 36.18 208 ASP A C 1
ATOM 1581 O O . ASP A 1 208 ? 85.263 62.657 43.182 1.00 37.33 208 ASP A O 1
ATOM 1586 N N . ALA A 1 209 ? 83.719 63.997 42.287 1.00 36.15 209 ALA A N 1
ATOM 1587 C CA . ALA A 1 209 ? 84.489 65.222 42.513 1.00 37.61 209 ALA A CA 1
ATOM 1588 C C . ALA A 1 209 ? 84.389 65.819 43.919 1.00 39.18 209 ALA A C 1
ATOM 1589 O O . ALA A 1 209 ? 85.259 66.618 44.304 1.00 39.40 209 ALA A O 1
ATOM 1591 N N . ASN A 1 210 ? 83.337 65.500 44.670 1.00 38.75 210 ASN A N 1
ATOM 1592 C CA . ASN A 1 210 ? 83.040 66.171 45.946 1.00 40.81 210 ASN A CA 1
ATOM 1593 C C . ASN A 1 210 ? 82.826 65.173 47.086 1.00 42.48 210 ASN A C 1
ATOM 1594 O O . ASN A 1 210 ? 81.815 65.239 47.789 1.00 42.44 210 ASN A O 1
ATOM 1599 N N . PRO A 1 211 ? 83.784 64.249 47.285 1.00 45.02 211 PRO A N 1
ATOM 1600 C CA . PRO A 1 211 ? 83.566 63.185 48.285 1.00 47.77 211 PRO A CA 1
ATOM 1601 C C . PRO A 1 211 ? 83.397 63.683 49.734 1.00 51.96 211 PRO A C 1
ATOM 1602 O O . PRO A 1 211 ? 82.708 63.015 50.527 1.00 54.23 211 PRO A O 1
ATOM 1606 N N . GLU A 1 212 ? 83.959 64.845 50.072 1.00 54.01 212 GLU A N 1
ATOM 1607 C CA . GLU A 1 212 ? 83.810 65.368 51.432 1.00 57.62 212 GLU A CA 1
ATOM 1608 C C . GLU A 1 212 ? 82.820 66.512 51.590 1.00 56.03 212 GLU A C 1
ATOM 1609 O O . GLU A 1 212 ? 82.791 67.146 52.626 1.00 56.43 212 GLU A O 1
ATOM 1615 N N . ASP A 1 213 ? 81.971 66.732 50.592 1.00 52.91 213 ASP A N 1
ATOM 1616 C CA . ASP A 1 213 ? 80.927 67.748 50.686 1.00 52.36 213 ASP A CA 1
ATOM 1617 C C . ASP A 1 213 ? 79.877 67.316 51.696 1.00 53.78 213 ASP A C 1
ATOM 1618 O O . ASP A 1 213 ? 79.595 66.123 51.861 1.00 52.84 213 ASP A O 1
ATOM 1623 N N . GLU A 1 214 ? 79.305 68.298 52.373 1.00 56.31 214 GLU A N 1
ATOM 1624 C CA . GLU A 1 214 ? 78.246 68.072 53.351 1.00 59.36 214 GLU A CA 1
ATOM 1625 C C . GLU A 1 214 ? 77.049 67.338 52.740 1.00 56.08 214 GLU A C 1
ATOM 1626 O O . GLU A 1 214 ? 76.408 66.590 53.440 1.00 56.91 214 GLU A O 1
ATOM 1632 N N . LEU A 1 215 ? 76.762 67.559 51.459 1.00 52.86 215 LEU A N 1
ATOM 1633 C CA . LEU A 1 215 ? 75.712 66.816 50.740 1.00 51.23 215 LEU A CA 1
ATOM 1634 C C . LEU A 1 215 ? 76.090 65.428 50.114 1.00 48.92 215 LEU A C 1
ATOM 1635 O O . LEU A 1 215 ? 75.195 64.753 49.564 1.00 46.46 215 LEU A O 1
ATOM 1640 N N . ALA A 1 216 ? 77.364 65.011 50.172 1.00 47.77 216 ALA A N 1
ATOM 1641 C CA . ALA A 1 216 ? 77.805 63.758 49.525 1.00 47.35 216 ALA A CA 1
ATOM 1642 C C . ALA A 1 216 ? 77.033 62.523 50.035 1.00 48.09 216 ALA A C 1
ATOM 1643 O O . ALA A 1 216 ? 76.710 61.620 49.257 1.00 44.16 216 ALA A O 1
ATOM 1645 N N . GLU A 1 217 ? 76.757 62.491 51.337 1.00 49.53 217 GLU A N 1
ATOM 1646 C CA . GLU A 1 217 ? 76.020 61.390 51.931 1.00 51.49 217 GLU A CA 1
ATOM 1647 C C . GLU A 1 217 ? 74.594 61.306 51.351 1.00 48.37 217 GLU A C 1
ATOM 1648 O O . GLU A 1 217 ? 74.190 60.250 50.898 1.00 47.13 217 GLU A O 1
ATOM 1654 N N . GLU A 1 218 ? 73.888 62.443 51.303 1.00 46.11 218 GLU A N 1
ATOM 1655 C CA . GLU A 1 218 ? 72.540 62.531 50.750 1.00 45.57 218 GLU A CA 1
ATOM 1656 C C . GLU A 1 218 ? 72.481 62.144 49.257 1.00 43.10 218 GLU A C 1
ATOM 1657 O O . GLU A 1 218 ? 71.585 61.392 48.828 1.00 43.20 218 GLU A O 1
ATOM 1660 N N . VAL A 1 219 ? 73.419 62.674 48.478 1.00 40.83 219 VAL A N 1
ATOM 1661 C CA . VAL A 1 219 ? 73.502 62.405 47.056 1.00 39.61 219 VAL A CA 1
ATOM 1662 C C . VAL A 1 219 ? 73.797 60.931 46.753 1.00 39.99 219 VAL A C 1
ATOM 1663 O O . VAL A 1 219 ? 73.212 60.329 45.828 1.00 37.43 219 VAL A O 1
ATOM 1667 N N . ARG A 1 220 ? 74.732 60.369 47.500 1.00 41.12 220 ARG A N 1
ATOM 1668 C CA . ARG A 1 220 ? 75.042 58.954 47.407 1.00 42.32 220 ARG A CA 1
ATOM 1669 C C . ARG A 1 220 ? 73.785 58.115 47.657 1.00 42.98 220 ARG A C 1
ATOM 1670 O O . ARG A 1 220 ? 73.514 57.162 46.905 1.00 40.86 220 ARG A O 1
ATOM 1678 N N . ALA A 1 221 ? 73.017 58.447 48.699 1.00 44.26 221 ALA A N 1
ATOM 1679 C CA . ALA A 1 221 ? 71.738 57.726 48.968 1.00 43.90 221 ALA A CA 1
ATOM 1680 C C . ALA A 1 221 ? 70.708 57.856 47.823 1.00 42.25 221 ALA A C 1
ATOM 1681 O O . ALA A 1 221 ? 70.091 56.868 47.433 1.00 40.87 221 ALA A O 1
ATOM 1683 N N . GLN A 1 222 ? 70.551 59.068 47.280 1.00 40.46 222 GLN A N 1
ATOM 1684 C CA . GLN A 1 222 ? 69.667 59.282 46.136 1.00 40.35 222 GLN A CA 1
ATOM 1685 C C . GLN A 1 222 ? 70.080 58.475 44.876 1.00 37.56 222 GLN A C 1
ATOM 1686 O O . GLN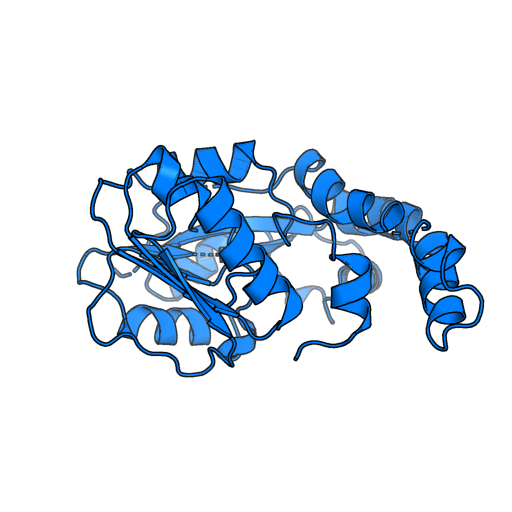 A 1 222 ? 69.257 57.823 44.209 1.00 34.45 222 GLN A O 1
ATOM 1692 N N . LEU A 1 223 ? 71.366 58.468 44.588 1.00 35.63 223 LEU A N 1
ATOM 1693 C CA . LEU A 1 223 ? 71.859 57.810 43.398 1.00 33.40 223 LEU A CA 1
ATOM 1694 C C . LEU A 1 223 ? 71.613 56.302 43.444 1.00 32.76 223 LEU A C 1
ATOM 1695 O O . LEU A 1 223 ? 71.220 55.706 42.458 1.00 29.77 223 LEU A O 1
ATOM 1700 N N . SER A 1 224 ? 71.874 55.717 44.606 1.00 34.08 224 SER A N 1
ATOM 1701 C CA . SER A 1 224 ? 71.601 54.329 44.874 1.00 35.76 224 SER A CA 1
ATOM 1702 C C . SER A 1 224 ? 70.133 53.935 44.684 1.00 35.58 224 SER A C 1
ATOM 1703 O O . SER A 1 224 ? 69.835 52.930 44.073 1.00 35.84 224 SER A O 1
ATOM 1706 N N . SER A 1 225 ? 69.239 54.778 45.170 1.00 36.92 225 SER A N 1
ATOM 1707 C CA . SER A 1 225 ? 67.813 54.410 45.213 1.00 37.09 225 SER A CA 1
ATOM 1708 C C . SER A 1 225 ? 66.995 54.863 43.998 1.00 34.65 225 SER A C 1
ATOM 1709 O O . SER A 1 225 ? 65.961 54.252 43.677 1.00 31.50 225 SER A O 1
ATOM 1712 N N . GLU A 1 226 ? 67.457 55.891 43.295 1.00 33.54 226 GLU A N 1
ATOM 1713 C CA . GLU A 1 226 ? 66.606 56.506 42.309 1.00 32.91 226 GLU A CA 1
ATOM 1714 C C . GLU A 1 226 ? 66.157 55.649 41.111 1.00 27.85 226 GLU A C 1
ATOM 1715 O O . GLU A 1 226 ? 65.018 55.808 40.732 1.00 27.12 226 GLU A O 1
ATOM 1721 N N . PRO A 1 227 ? 67.071 54.891 40.454 1.00 25.75 227 PRO A N 1
ATOM 1722 C CA . PRO A 1 227 ? 66.645 54.212 39.233 1.00 24.51 227 PRO A CA 1
ATOM 1723 C C . PRO A 1 227 ? 65.453 53.289 39.542 1.00 23.87 227 PRO A C 1
ATOM 1724 O O . PRO A 1 227 ? 64.493 53.289 38.810 1.00 21.03 227 PRO A O 1
ATOM 1728 N N . GLU A 1 228 ? 65.555 52.534 40.635 1.00 24.84 228 GLU A N 1
ATOM 1729 C CA . GLU A 1 228 ? 64.466 51.578 40.982 1.00 26.16 228 GLU A CA 1
ATOM 1730 C C . GLU A 1 228 ? 63.236 52.261 41.408 1.00 25.83 228 GLU A C 1
ATOM 1731 O O . GLU A 1 228 ? 62.163 51.816 40.990 1.00 25.06 228 GLU A O 1
ATOM 1737 N N . ARG A 1 229 ? 63.366 53.324 42.201 1.00 25.82 229 ARG A N 1
ATOM 1738 C CA . ARG A 1 229 ? 62.220 54.123 42.606 1.00 27.73 229 ARG A CA 1
ATOM 1739 C C . ARG A 1 229 ? 61.489 54.678 41.368 1.00 24.14 229 ARG A C 1
ATOM 1740 O O . ARG A 1 229 ? 60.253 54.602 41.271 1.00 23.14 229 ARG A O 1
ATOM 1748 N N . TYR A 1 230 ? 62.258 55.329 40.492 1.00 21.87 230 TYR A N 1
ATOM 1749 C CA . TYR A 1 230 ? 61.734 55.899 39.250 1.00 19.71 230 TYR A CA 1
ATOM 1750 C C . TYR A 1 230 ? 61.001 54.822 38.407 1.00 18.28 230 TYR A C 1
ATOM 1751 O O . TYR A 1 230 ? 59.883 55.032 37.963 1.00 17.34 230 TYR A O 1
ATOM 1760 N N . ALA A 1 231 ? 61.639 53.676 38.180 1.00 18.63 231 ALA A N 1
ATOM 1761 C CA . ALA A 1 231 ? 61.062 52.634 37.336 1.00 18.39 231 ALA A CA 1
ATOM 1762 C C . ALA A 1 231 ? 59.775 52.022 37.953 1.00 19.64 231 ALA A C 1
ATOM 1763 O O . ALA A 1 231 ? 58.846 51.714 37.247 1.00 19.06 231 ALA A O 1
ATOM 1765 N N . THR A 1 232 ? 59.771 51.829 39.257 1.00 20.04 232 THR A N 1
ATOM 1766 C CA . THR A 1 232 ? 58.635 51.252 39.965 1.00 22.45 232 THR A CA 1
ATOM 1767 C C . THR A 1 232 ? 57.435 52.209 40.026 1.00 23.31 232 THR A C 1
ATOM 1768 O O . THR A 1 232 ? 56.284 51.786 39.878 1.00 24.31 232 THR A O 1
ATOM 1772 N N . ASN A 1 233 ? 57.715 53.489 40.257 1.00 23.75 233 ASN A N 1
ATOM 1773 C CA . ASN A 1 233 ? 56.676 54.486 40.565 1.00 25.14 233 ASN A CA 1
ATOM 1774 C C . ASN A 1 233 ? 56.453 55.434 39.365 1.00 25.98 233 ASN A C 1
ATOM 1775 O O . ASN A 1 233 ? 55.530 55.253 38.595 1.00 30.65 233 ASN A O 1
ATOM 1780 N N . THR A 1 234 ? 57.351 56.343 39.115 1.00 24.41 234 THR A N 1
ATOM 1781 C CA . THR A 1 234 ? 57.104 57.383 38.164 1.00 23.02 234 THR A CA 1
ATOM 1782 C C . THR A 1 234 ? 56.852 56.837 36.771 1.00 21.43 234 THR A C 1
ATOM 1783 O O . THR A 1 234 ? 55.904 57.302 36.089 1.00 20.03 234 THR A O 1
ATOM 1787 N N . ARG A 1 235 ? 57.737 55.953 36.280 1.00 19.77 235 ARG A N 1
ATOM 1788 C CA . ARG A 1 235 ? 57.724 55.628 34.851 1.00 18.90 235 ARG A CA 1
ATOM 1789 C C . ARG A 1 235 ? 56.386 55.065 34.386 1.00 18.79 235 ARG A C 1
ATOM 1790 O O . ARG A 1 235 ? 55.940 55.340 33.296 1.00 18.47 235 ARG A O 1
ATOM 1798 N N . GLU A 1 236 ? 55.739 54.262 35.213 1.00 19.50 236 GLU A N 1
ATOM 1799 C CA . GLU A 1 236 ? 54.482 53.650 34.896 1.00 21.74 236 GLU A CA 1
ATOM 1800 C C . GLU A 1 236 ? 53.253 54.495 35.243 1.00 20.43 236 GLU A C 1
ATOM 1801 O O . GLU A 1 236 ? 52.280 54.444 34.554 1.00 20.24 236 GLU A O 1
ATOM 1807 N N . TYR A 1 237 ? 53.331 55.281 36.307 1.00 18.84 237 TYR A N 1
ATOM 1808 C CA . TYR A 1 237 ? 52.159 55.943 36.869 1.00 19.15 237 TYR A CA 1
ATOM 1809 C C . TYR A 1 237 ? 52.044 57.446 36.625 1.00 18.04 237 TYR A C 1
ATOM 1810 O O . TYR A 1 237 ? 50.908 57.956 36.605 1.00 17.78 237 TYR A O 1
ATOM 1819 N N . LEU A 1 238 ? 53.175 58.137 36.464 1.00 17.15 238 LEU A N 1
ATOM 1820 C CA . LEU A 1 238 ? 53.111 59.582 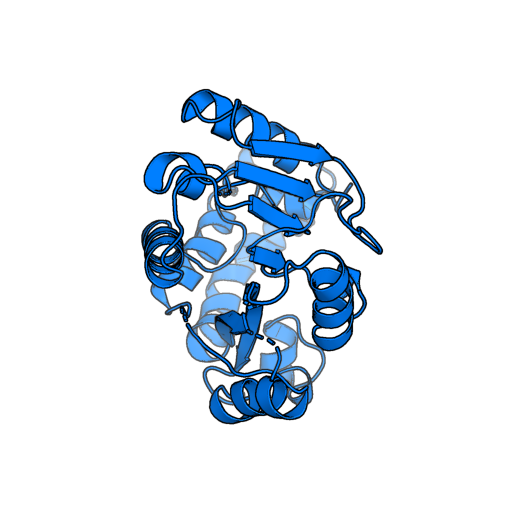36.433 1.00 17.56 238 LEU A CA 1
ATOM 1821 C C . LEU A 1 238 ? 53.125 60.113 35.002 1.00 17.27 238 LEU A C 1
ATOM 1822 O O . LEU A 1 238 ? 54.075 59.864 34.250 1.00 17.31 238 LEU A O 1
ATOM 1827 N N . GLY A 1 239 ? 52.078 60.821 34.649 1.00 16.01 239 GLY A N 1
ATOM 1828 C CA . GLY A 1 239 ? 52.028 61.539 33.369 1.00 15.36 239 GLY A CA 1
ATOM 1829 C C . GLY A 1 239 ? 52.496 62.997 33.549 1.00 15.41 239 GLY A C 1
ATOM 1830 O O . GLY A 1 239 ? 52.500 63.529 34.657 1.00 15.01 239 GLY A O 1
ATOM 1831 N N . TRP A 1 240 ? 52.789 63.643 32.432 1.00 15.33 240 TRP A N 1
ATOM 1832 C CA . TRP A 1 240 ? 53.151 65.065 32.408 1.00 15.37 240 TRP A CA 1
ATOM 1833 C C . TRP A 1 240 ? 52.866 65.607 31.008 1.00 15.18 240 TRP A C 1
ATOM 1834 O O . TRP A 1 240 ? 52.912 64.879 29.981 1.00 14.84 240 TRP A O 1
ATOM 1845 N N . GLY A 1 241 ? 52.476 66.874 30.963 1.00 15.57 241 GLY A N 1
ATOM 1846 C CA . GLY A 1 241 ? 52.357 67.545 29.674 1.00 15.78 241 GLY A CA 1
ATOM 1847 C C . GLY A 1 241 ? 52.207 69.003 29.747 1.00 16.13 241 GLY A C 1
ATOM 1848 O O . GLY A 1 241 ? 52.073 69.586 30.834 1.00 16.11 241 GLY A O 1
ATOM 1849 N N . VAL A 1 242 ? 52.290 69.607 28.559 1.00 16.24 242 VAL A N 1
ATOM 1850 C CA . VAL A 1 242 ? 51.977 71.029 28.393 1.00 16.96 242 VAL A CA 1
ATOM 1851 C C . VAL A 1 242 ? 50.639 71.192 27.675 1.00 17.03 242 VAL A C 1
ATOM 1852 O O . VAL A 1 242 ? 50.426 70.656 26.596 1.00 17.21 242 VAL A O 1
ATOM 1856 N N . PHE A 1 243 ? 49.761 71.937 28.332 1.00 17.28 243 PHE A N 1
ATOM 1857 C CA . PHE A 1 243 ? 48.404 72.189 27.922 1.00 17.16 243 PHE A CA 1
ATOM 1858 C C . PHE A 1 243 ? 48.249 73.659 27.550 1.00 17.65 243 PHE A C 1
ATOM 1859 O O . PHE A 1 243 ? 48.623 74.554 28.320 1.00 17.94 243 PHE A O 1
ATOM 1867 N N . ALA A 1 244 ? 47.694 73.893 26.367 1.00 17.43 244 ALA A N 1
ATOM 1868 C CA . ALA A 1 244 ? 47.453 75.221 25.842 1.00 18.53 244 ALA A CA 1
ATOM 1869 C C . ALA A 1 244 ? 46.006 75.575 26.035 1.00 18.39 244 ALA A C 1
ATOM 1870 O O . ALA A 1 244 ? 45.115 74.807 25.668 1.00 18.16 244 ALA A O 1
ATOM 1872 N N . LEU A 1 245 ? 45.771 76.738 26.632 1.00 19.11 245 LEU A N 1
ATOM 1873 C CA . LEU A 1 245 ? 44.450 77.165 27.136 1.00 19.88 245 LEU A CA 1
ATOM 1874 C C . LEU A 1 245 ? 44.056 78.509 26.519 1.00 21.04 245 LEU A C 1
ATOM 1875 O O . LEU A 1 245 ? 44.897 79.422 26.394 1.00 21.03 245 LEU A O 1
ATOM 1888 N N . ALA A 1 247 ? 40.711 81.217 27.266 1.00 25.28 247 ALA A N 1
ATOM 1889 C CA . ALA A 1 247 ? 39.503 81.491 28.053 1.00 26.83 247 ALA A CA 1
ATOM 1890 C C . ALA A 1 247 ? 38.292 81.495 27.148 1.00 27.78 247 ALA A C 1
ATOM 1891 O O . ALA A 1 247 ? 38.368 82.064 26.076 1.00 26.81 247 ALA A O 1
ATOM 1893 N N . ARG A 1 248 ? 37.234 80.793 27.518 1.00 29.74 248 ARG A N 1
ATOM 1894 C CA . ARG A 1 248 ? 35.956 80.933 26.782 1.00 33.79 248 ARG A CA 1
ATOM 1895 C C . ARG A 1 248 ? 35.337 82.301 27.098 1.00 39.23 248 ARG A C 1
ATOM 1896 O O . ARG A 1 248 ? 34.494 82.765 26.321 1.00 46.04 248 ARG A O 1
#

Radius of gyration: 18.05 Å; Cα contacts (8 Å, |Δi|>4): 436; chains: 1; bounding box: 49×44×39 Å

CATH classification: 3.40.50.150

Solvent-accessible surface area: 11697 Å² total

Organism: Thiobacillus denitrificans (strain ATCC 25259 / T1) (NCBI:txid292415)

Nearest PDB structures (foldseek):
  5epe-assembly1_A  TM=1.004E+00  e=3.026E-51  Thiobacillus denitrificans ATCC 25259
  5bp7-assembly1_A  TM=9.962E-01  e=7.747E-44  Geobacter sulfurreducens PCA
  1nkv-assembly1_A  TM=9.786E-01  e=2.038E-38  Escherichia coli
  4kri-assembly1_A  TM=6.053E-01  e=1.230E-10  Haemonchus contortus
  1xxl-assembly2_B  TM=5.768E-01  e=1.683E-10  Bacillus subtilis

InterPro domains:
  IPR017031 Predicted S-adenosyl-L-methionine dependent methyltransferase, YjhP-type [PIRSF034653] (1-248)
  IPR029063 S-adenosyl-L-methionine-dependent methyltransferase superfamily [G3DSA:3.40.50.150] (1-248)
  IPR029063 S-adenosyl-L-methionine-dependent methyltransferase superfamily [SSF53335] (5-243)
  IPR041698 Methyltransferase domain 25 [PF13649] (40-134)

Sequence (242 aa):
DIPRIFNITESAHRIHNPFTPEKLATLGAALRLEAGARVLDLGSGSGELCTWARDHGIVGTGIDLSQLFTEQAKRRAEALGVAGQVKFIHGDAAGYVSDEKVDVAACVGASWIAGGVAGTITLLAQSLEPGGIILGEPFWRKLPTTEAVAKACHANTISDFLLLPEFLASFRKLGYDVVEVLADQDSWDRYEAAKWLTRRRWLDANPEDELAEEVRAQLSSEPERYATNTREYLGWGVFALAR

Secondary structure (DSSP, 8-state):
---HHHHHHHTT-SSSSS--HHHHHHHHHHTTPPTT-EEEEET-TT---HHHHHHH--EEEEEES-HHHHHHHHHHHHHHT-TTTEEEEES--TT---SS-EEEEE-SS-GGGGTSHHHHHHHHHTTEEEEEEE--EEEESS--SSHHHHHHTT-SSGGGS-BHHHHHHHHHHHT------B--HHHHHHHHHHHHH--HHHHH-TTSTTHHHHHHHHHHHHHHIIIIIHHHEEEE------